Protein AF-A0A822IEZ6-F1 (afdb_monomer_lite)

Radius of gyration: 37.73 Å; chains: 1; bounding box: 53×69×144 Å

pLDDT: mean 73.95, std 17.63, range [39.12, 98.12]

Structure (mmCIF, N/CA/C/O backbone):
data_AF-A0A822IEZ6-F1
#
_entry.id   AF-A0A822IEZ6-F1
#
loop_
_atom_site.group_PDB
_atom_site.id
_atom_site.type_symbol
_atom_site.label_atom_id
_atom_site.label_alt_id
_atom_site.label_comp_id
_atom_site.label_asym_id
_atom_site.label_entity_id
_atom_site.label_seq_id
_atom_site.pdbx_PDB_ins_code
_atom_site.Cartn_x
_atom_site.Cartn_y
_atom_site.Cartn_z
_atom_site.occupancy
_atom_site.B_iso_or_equiv
_atom_site.auth_seq_id
_atom_site.auth_comp_id
_atom_site.auth_asym_id
_atom_site.auth_atom_id
_atom_site.pdbx_PDB_model_num
ATOM 1 N N . MET A 1 1 ? 14.924 33.217 -74.933 1.00 47.84 1 MET A N 1
ATOM 2 C CA . MET A 1 1 ? 15.012 32.400 -73.701 1.00 47.84 1 MET A CA 1
ATOM 3 C C . MET A 1 1 ? 16.026 33.031 -72.752 1.00 47.84 1 MET A C 1
ATOM 5 O O . MET A 1 1 ? 17.219 32.878 -72.972 1.00 47.84 1 MET A O 1
ATOM 9 N N . ARG A 1 2 ? 15.581 33.796 -71.746 1.00 43.97 2 ARG A N 1
ATOM 10 C CA . ARG A 1 2 ? 16.462 34.278 -70.667 1.00 43.97 2 ARG A CA 1
ATOM 11 C C . ARG A 1 2 ? 16.480 33.217 -69.570 1.00 43.97 2 ARG A C 1
ATOM 13 O O . ARG A 1 2 ? 15.429 32.877 -69.039 1.00 43.97 2 ARG A O 1
ATOM 20 N N . LYS A 1 3 ? 17.655 32.654 -69.289 1.00 51.56 3 LYS A N 1
ATOM 21 C CA . LYS A 1 3 ? 17.855 31.749 -68.154 1.00 51.56 3 LYS A CA 1
ATOM 22 C C . LYS A 1 3 ? 17.925 32.616 -66.897 1.00 51.56 3 LYS A C 1
ATOM 24 O O . LYS A 1 3 ? 18.894 33.351 -66.729 1.00 51.56 3 LYS A O 1
ATOM 29 N N . ASN A 1 4 ? 16.896 32.558 -66.056 1.00 58.94 4 ASN A N 1
ATOM 30 C CA . ASN A 1 4 ? 16.916 33.169 -64.728 1.00 58.94 4 ASN A CA 1
ATOM 31 C C . ASN A 1 4 ? 17.849 32.336 -63.843 1.00 58.94 4 ASN A C 1
ATOM 33 O O . ASN A 1 4 ? 17.423 31.384 -63.195 1.00 58.94 4 ASN A O 1
ATOM 37 N N . GLY A 1 5 ? 19.146 32.634 -63.897 1.00 66.12 5 GLY A N 1
ATOM 38 C CA . GLY A 1 5 ? 20.091 32.129 -62.912 1.00 66.12 5 GLY A CA 1
ATOM 39 C C . GLY A 1 5 ? 19.850 32.841 -61.586 1.00 66.12 5 GLY A C 1
ATOM 40 O O . GLY A 1 5 ? 19.693 34.061 -61.582 1.00 66.12 5 GLY A O 1
ATOM 41 N N . LEU A 1 6 ? 19.818 32.083 -60.485 1.00 61.56 6 LEU A N 1
ATOM 42 C CA . LEU A 1 6 ? 19.818 32.649 -59.134 1.00 61.56 6 LEU A CA 1
ATOM 43 C C . LEU A 1 6 ? 20.957 33.663 -59.010 1.00 61.56 6 LEU A C 1
ATOM 45 O O . LEU A 1 6 ? 22.092 33.379 -59.418 1.00 61.56 6 LEU A O 1
ATOM 49 N N . SER A 1 7 ? 20.642 34.824 -58.442 1.00 73.31 7 SER A N 1
ATOM 50 C CA . SER A 1 7 ? 21.634 35.856 -58.165 1.00 73.31 7 SER A CA 1
ATOM 51 C C . SER A 1 7 ? 22.668 35.323 -57.173 1.00 73.31 7 SER A C 1
ATOM 53 O O . SER A 1 7 ? 22.371 34.477 -56.325 1.00 73.31 7 SER A O 1
ATOM 55 N N . ASP A 1 8 ? 23.905 35.807 -57.253 1.00 70.69 8 ASP A N 1
ATOM 56 C CA . ASP A 1 8 ? 24.979 35.307 -56.384 1.00 70.69 8 ASP A CA 1
ATOM 57 C C . ASP A 1 8 ? 24.706 35.582 -54.889 1.00 70.69 8 ASP A C 1
ATOM 59 O O . ASP A 1 8 ? 25.231 34.891 -54.018 1.00 70.69 8 ASP A O 1
ATOM 63 N N . ILE A 1 9 ? 23.782 36.503 -54.590 1.00 60.94 9 ILE A N 1
ATOM 64 C CA . ILE A 1 9 ? 23.259 36.772 -53.245 1.00 60.94 9 ILE A CA 1
ATOM 65 C C . ILE A 1 9 ? 22.319 35.646 -52.774 1.00 60.94 9 ILE A C 1
ATOM 67 O O . ILE A 1 9 ? 22.405 35.226 -51.621 1.00 60.94 9 ILE A O 1
ATOM 71 N N . GLU A 1 10 ? 21.466 35.104 -53.649 1.00 61.34 10 GLU A N 1
ATOM 72 C CA . GLU A 1 10 ? 20.589 33.964 -53.327 1.00 61.34 10 GLU A CA 1
ATOM 73 C C . GLU A 1 10 ? 21.391 32.671 -53.137 1.00 61.34 10 GLU A C 1
ATOM 75 O O . GLU A 1 10 ? 21.098 31.891 -52.231 1.00 61.34 10 GLU A O 1
ATOM 80 N N . LYS A 1 11 ? 22.462 32.471 -53.918 1.00 64.69 11 LYS A N 1
ATOM 81 C CA . LYS A 1 11 ? 23.389 31.341 -53.722 1.00 64.69 11 LYS A CA 1
ATOM 82 C C . LYS A 1 11 ? 24.144 31.447 -52.393 1.00 64.69 11 LYS A C 1
ATOM 84 O O . LYS A 1 11 ? 24.300 30.444 -51.699 1.00 64.69 11 LYS A O 1
ATOM 89 N N . GLY A 1 12 ? 24.567 32.655 -52.010 1.00 55.81 12 GLY A N 1
ATOM 90 C CA . GLY A 1 12 ? 25.208 32.906 -50.716 1.00 55.81 12 GLY A CA 1
ATOM 91 C C . GLY A 1 12 ? 24.274 32.646 -49.529 1.00 55.81 12 GLY A C 1
ATOM 92 O O . GLY A 1 12 ? 24.682 32.014 -48.554 1.00 55.81 12 GLY A O 1
ATOM 93 N N . LEU A 1 13 ? 23.003 33.056 -49.629 1.00 56.41 13 LEU A N 1
ATOM 94 C CA . LEU A 1 13 ? 22.003 32.823 -48.580 1.00 56.41 13 LEU A CA 1
ATOM 95 C C . LEU A 1 13 ? 21.699 31.328 -48.390 1.00 56.41 13 LEU A C 1
ATOM 97 O O . LEU A 1 13 ? 21.495 30.879 -47.263 1.00 56.41 13 LEU A O 1
ATOM 101 N N . MET A 1 14 ? 21.716 30.549 -49.476 1.00 58.75 14 MET A N 1
ATOM 102 C CA . MET A 1 14 ? 21.463 29.108 -49.422 1.00 58.75 14 MET A CA 1
ATOM 103 C C . MET A 1 14 ? 22.597 28.343 -48.714 1.00 58.75 14 MET A C 1
ATOM 105 O O . MET A 1 14 ? 22.332 27.402 -47.969 1.00 58.75 14 MET A O 1
ATOM 109 N N . ILE A 1 15 ? 23.850 28.788 -48.863 1.00 55.06 15 ILE A N 1
ATOM 110 C CA . ILE A 1 15 ? 25.009 28.190 -48.177 1.00 55.06 15 ILE A CA 1
ATOM 111 C C . ILE A 1 15 ? 25.010 28.542 -46.680 1.00 55.06 15 ILE A C 1
ATOM 113 O O . ILE A 1 15 ? 25.249 27.669 -45.847 1.00 55.06 15 ILE A O 1
ATOM 117 N N . VAL A 1 16 ? 24.672 29.783 -46.309 1.00 53.12 16 VAL A N 1
ATOM 118 C CA . VAL A 1 16 ? 24.576 30.183 -44.891 1.00 53.12 16 VAL A CA 1
ATOM 119 C C . VAL A 1 16 ? 23.387 29.508 -44.198 1.00 53.12 16 VAL A C 1
ATOM 121 O O . VAL A 1 16 ? 23.527 29.059 -43.064 1.00 53.12 16 VAL A O 1
ATOM 124 N N . GLY A 1 17 ? 22.247 29.351 -44.880 1.00 51.78 17 GLY A N 1
ATOM 125 C CA . GLY A 1 17 ? 21.090 28.622 -44.351 1.00 51.78 17 GLY A CA 1
ATOM 126 C C . GLY A 1 17 ? 21.397 27.155 -44.030 1.00 51.78 17 GLY A C 1
ATOM 127 O O . GLY A 1 17 ? 21.000 26.670 -42.974 1.00 51.78 17 GLY A O 1
ATOM 128 N N . ILE A 1 18 ? 22.165 26.468 -44.884 1.00 50.12 18 ILE A N 1
ATOM 129 C CA . ILE A 1 18 ? 22.574 25.070 -44.665 1.00 50.12 18 ILE A CA 1
ATOM 130 C C . ILE A 1 18 ? 23.605 24.948 -43.532 1.00 50.12 18 ILE A C 1
ATOM 132 O O . ILE A 1 18 ? 23.543 23.997 -42.759 1.00 50.12 18 ILE A O 1
ATOM 136 N N . ILE A 1 19 ? 24.516 25.913 -43.372 1.00 49.25 19 ILE A N 1
ATOM 137 C CA . ILE A 1 19 ? 25.517 25.885 -42.291 1.00 49.25 19 ILE A CA 1
ATOM 138 C C . ILE A 1 19 ? 24.885 26.248 -40.938 1.00 49.25 19 ILE A C 1
ATOM 140 O O . ILE A 1 19 ? 25.198 25.620 -39.932 1.00 49.25 19 ILE A O 1
ATOM 144 N N . VAL A 1 20 ? 23.944 27.194 -40.891 1.00 46.88 20 VAL A N 1
ATOM 145 C CA . VAL A 1 20 ? 23.250 27.562 -39.645 1.00 46.88 20 VAL A CA 1
ATOM 146 C C . VAL A 1 20 ? 22.245 26.478 -39.227 1.00 46.88 20 VAL A C 1
ATOM 148 O O . VAL A 1 20 ? 22.173 26.155 -38.046 1.00 46.88 20 VAL A O 1
ATOM 151 N N . LEU A 1 21 ? 21.551 25.815 -40.161 1.00 46.75 21 LEU A N 1
ATOM 152 C CA . LEU A 1 21 ? 20.727 24.639 -39.832 1.00 46.75 21 LEU A CA 1
ATOM 153 C C . LEU A 1 21 ? 21.568 23.392 -39.510 1.00 46.75 21 LEU A C 1
ATOM 155 O O . LEU A 1 21 ? 21.188 22.615 -38.637 1.00 46.75 21 LEU A O 1
ATOM 159 N N . GLY A 1 22 ? 22.725 23.215 -40.152 1.00 41.47 22 GLY A N 1
ATOM 160 C CA . GLY A 1 22 ? 23.643 22.110 -39.873 1.00 41.47 22 GLY A CA 1
ATOM 161 C C . GLY A 1 22 ? 24.325 22.225 -38.508 1.00 41.47 22 GLY A C 1
ATOM 162 O O . GLY A 1 22 ? 24.430 21.234 -37.796 1.00 41.47 22 GLY A O 1
ATOM 163 N N . VAL A 1 23 ? 24.740 23.426 -38.092 1.00 43.69 23 VAL A N 1
ATOM 164 C CA . VAL A 1 23 ? 25.482 23.628 -36.833 1.00 43.69 23 VAL A CA 1
ATOM 165 C C . VAL A 1 23 ? 24.558 23.785 -35.620 1.00 43.69 23 VAL A C 1
ATOM 167 O O . VAL A 1 23 ? 24.950 23.371 -34.536 1.00 43.69 23 VAL A O 1
ATOM 170 N N . ILE A 1 24 ? 23.317 24.272 -35.762 1.00 44.31 24 ILE A N 1
ATOM 171 C CA . ILE A 1 24 ? 22.357 24.288 -34.635 1.00 44.31 24 ILE A CA 1
ATOM 172 C C . ILE A 1 24 ? 21.764 22.886 -34.381 1.00 44.31 24 ILE A C 1
ATOM 174 O O . ILE A 1 24 ? 21.353 22.587 -33.263 1.00 44.31 24 ILE A O 1
ATOM 178 N N . ALA A 1 25 ? 21.790 21.979 -35.366 1.00 39.12 25 ALA 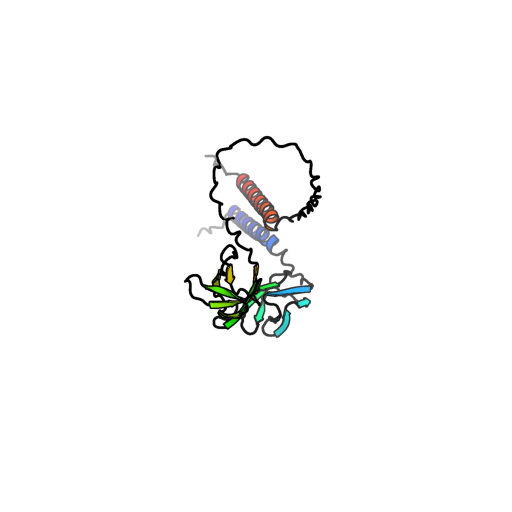A N 1
ATOM 179 C CA . ALA A 1 25 ? 21.403 20.580 -35.162 1.00 39.12 25 ALA A CA 1
ATOM 180 C C . ALA A 1 25 ? 22.531 19.688 -34.592 1.00 39.12 25 ALA A C 1
ATOM 182 O O . ALA A 1 25 ? 22.249 18.601 -34.090 1.00 39.12 25 ALA A O 1
ATOM 183 N N . LEU A 1 26 ? 23.800 20.118 -34.631 1.00 44.47 26 LEU A N 1
ATOM 184 C CA . LEU A 1 26 ? 24.946 19.271 -34.262 1.00 44.47 26 LEU A CA 1
ATOM 185 C C . LEU A 1 26 ? 25.452 19.311 -32.798 1.00 44.47 26 LEU A C 1
ATOM 187 O O . LEU A 1 26 ? 26.173 18.374 -32.444 1.00 44.47 26 LEU A O 1
ATOM 191 N N . PRO A 1 27 ? 25.063 20.229 -31.886 1.00 47.38 27 PRO A N 1
ATOM 192 C CA . PRO A 1 27 ? 25.294 20.002 -30.456 1.00 47.38 27 PRO A CA 1
ATOM 193 C C . PRO A 1 27 ? 24.269 19.039 -29.831 1.00 47.38 27 PRO A C 1
ATOM 195 O O . PRO A 1 27 ? 24.493 18.563 -28.723 1.00 47.38 27 PRO A O 1
ATOM 198 N N . TYR A 1 28 ? 23.183 18.682 -30.530 1.00 46.53 28 TYR A N 1
ATOM 199 C CA . TYR A 1 28 ? 22.235 17.668 -30.042 1.00 46.53 28 TYR A CA 1
ATOM 200 C C . TYR A 1 28 ? 22.630 16.229 -30.404 1.00 46.53 28 TYR A C 1
ATOM 202 O O . TYR A 1 28 ? 22.101 15.294 -29.809 1.00 46.53 28 TYR A O 1
ATOM 210 N N . LEU A 1 29 ? 23.581 16.025 -31.326 1.00 43.78 29 LEU A N 1
ATOM 211 C CA . LEU A 1 29 ? 24.070 14.684 -31.685 1.00 43.78 29 LEU A CA 1
ATOM 212 C C . LEU A 1 29 ? 25.399 14.287 -31.026 1.00 43.78 29 LEU A C 1
ATOM 214 O O . LEU A 1 29 ? 25.885 13.186 -31.258 1.00 43.78 29 LEU A O 1
ATOM 218 N N . SER A 1 30 ? 25.987 15.147 -30.194 1.00 43.19 30 SER A N 1
ATOM 219 C CA . SER A 1 30 ? 27.231 14.851 -29.462 1.00 43.19 30 SER A CA 1
ATOM 220 C C . SER A 1 30 ? 27.012 14.565 -27.968 1.00 43.19 30 SER A C 1
ATOM 222 O O . SER A 1 30 ? 27.971 14.311 -27.245 1.00 43.19 30 SER A O 1
ATOM 224 N N . GLY A 1 31 ? 25.753 14.536 -27.513 1.00 46.97 31 GLY A N 1
ATOM 225 C CA . GLY A 1 31 ? 25.373 14.194 -26.137 1.00 46.97 31 GLY A CA 1
ATOM 226 C C . GLY A 1 31 ? 24.735 12.815 -25.951 1.00 46.97 31 GLY A C 1
ATOM 227 O O . GLY A 1 31 ? 24.557 12.399 -24.813 1.00 46.97 31 GLY A O 1
ATOM 228 N N . LEU A 1 32 ? 24.422 12.076 -27.022 1.00 42.09 32 LEU A N 1
ATOM 229 C CA . LEU A 1 32 ? 24.012 10.672 -26.915 1.00 42.09 32 LEU A CA 1
ATOM 230 C C . LEU A 1 32 ? 25.217 9.764 -27.148 1.00 42.09 32 LEU A C 1
ATOM 232 O O . LEU A 1 32 ? 25.223 8.873 -27.990 1.00 42.09 32 LEU A O 1
ATOM 236 N N . THR A 1 33 ? 26.267 9.981 -26.361 1.00 43.50 33 THR A N 1
ATOM 237 C CA . THR A 1 33 ? 27.068 8.833 -25.960 1.00 43.50 33 THR A CA 1
ATOM 238 C C . THR A 1 33 ? 26.096 7.971 -25.156 1.00 43.50 33 THR A C 1
ATOM 240 O O . THR A 1 33 ? 25.857 8.233 -23.977 1.00 43.50 33 THR A O 1
ATOM 243 N N . THR A 1 34 ? 25.510 6.954 -25.793 1.00 52.69 34 THR A N 1
ATOM 244 C CA . THR A 1 34 ? 25.081 5.711 -25.138 1.00 52.69 34 THR A CA 1
ATOM 245 C C . THR A 1 34 ? 26.326 5.068 -24.530 1.00 52.69 34 THR A C 1
ATOM 247 O O . THR A 1 34 ? 26.782 4.001 -24.934 1.00 52.69 34 THR A O 1
ATOM 250 N N . GLY A 1 35 ? 26.956 5.775 -23.594 1.00 50.16 35 GLY A N 1
ATOM 251 C CA . GLY A 1 35 ? 27.871 5.194 -22.650 1.00 50.16 35 GLY A CA 1
ATOM 252 C C . GLY A 1 35 ? 26.981 4.282 -21.846 1.00 50.16 35 GLY A C 1
ATOM 253 O O . GLY A 1 35 ? 26.142 4.766 -21.089 1.00 50.16 35 GLY A O 1
ATOM 254 N N . ALA A 1 36 ? 27.083 2.982 -22.111 1.00 52.22 36 ALA A N 1
ATOM 255 C CA . ALA A 1 36 ? 26.439 1.973 -21.299 1.00 52.22 36 ALA A CA 1
ATOM 256 C C . ALA A 1 36 ? 26.713 2.347 -19.839 1.00 52.22 36 ALA A C 1
ATOM 258 O O . ALA A 1 36 ? 27.866 2.392 -19.405 1.00 52.22 36 ALA A O 1
ATOM 259 N N . ILE A 1 37 ? 25.661 2.739 -19.122 1.00 54.06 37 ILE A N 1
ATOM 260 C CA . ILE A 1 37 ? 25.780 3.088 -17.715 1.00 54.06 37 ILE A CA 1
ATOM 261 C C . ILE A 1 37 ? 25.925 1.752 -17.001 1.00 54.06 37 ILE A C 1
ATOM 263 O O . ILE A 1 37 ? 24.938 1.104 -16.659 1.00 54.06 37 ILE A O 1
ATOM 267 N N . TYR A 1 38 ? 27.169 1.303 -16.858 1.00 63.47 38 TYR A N 1
ATOM 268 C CA . TYR A 1 38 ? 27.496 0.142 -16.049 1.00 63.47 38 TYR A CA 1
ATOM 269 C C . TYR A 1 38 ? 27.253 0.522 -14.597 1.00 63.47 38 TYR A C 1
ATOM 271 O O . TYR A 1 38 ? 27.912 1.402 -14.043 1.00 63.47 38 TYR A O 1
ATOM 279 N N . GLY A 1 39 ? 26.265 -0.114 -13.989 1.00 76.88 39 GLY A N 1
ATOM 280 C CA . GLY A 1 39 ? 25.856 0.220 -12.642 1.00 76.88 39 GLY A CA 1
ATOM 281 C C . GLY A 1 39 ? 24.854 -0.772 -12.092 1.00 76.88 39 GLY A C 1
ATOM 282 O O . GLY A 1 39 ? 24.172 -1.496 -12.821 1.00 76.88 39 GLY A O 1
ATOM 283 N N . THR A 1 40 ? 24.786 -0.793 -10.769 1.00 85.56 40 THR A N 1
ATOM 284 C CA . THR A 1 40 ? 23.765 -1.527 -10.037 1.00 85.56 40 THR A CA 1
ATOM 285 C C . THR A 1 40 ? 22.518 -0.660 -9.957 1.00 85.56 40 THR A C 1
ATOM 287 O O . THR A 1 40 ? 22.549 0.412 -9.356 1.00 85.56 40 THR A O 1
ATOM 290 N N . ILE A 1 41 ? 21.424 -1.120 -10.554 1.00 88.94 41 ILE A N 1
ATOM 291 C CA . ILE A 1 41 ? 20.145 -0.413 -10.553 1.00 88.94 41 ILE A CA 1
ATOM 292 C C . ILE A 1 41 ? 19.262 -1.025 -9.462 1.00 88.94 41 ILE A C 1
ATOM 294 O O . ILE A 1 41 ? 18.958 -2.221 -9.535 1.00 88.94 41 ILE A O 1
ATOM 298 N N . PRO A 1 42 ? 18.855 -0.249 -8.443 1.00 90.81 42 PRO A N 1
ATOM 299 C CA . PRO A 1 42 ? 17.929 -0.735 -7.432 1.00 90.81 42 PRO A CA 1
ATOM 300 C C . PRO A 1 42 ? 16.510 -0.801 -8.011 1.00 90.81 42 PRO A C 1
ATOM 302 O O . PRO A 1 42 ? 16.025 0.157 -8.618 1.00 90.81 42 PRO A O 1
ATOM 305 N N . ILE A 1 43 ? 15.847 -1.935 -7.799 1.00 94.56 43 ILE A N 1
ATOM 306 C CA . ILE A 1 43 ? 14.495 -2.237 -8.266 1.00 94.56 43 ILE A CA 1
ATOM 307 C C . ILE A 1 43 ? 13.625 -2.571 -7.052 1.00 94.56 43 ILE A C 1
ATOM 309 O O . ILE A 1 43 ? 13.824 -3.575 -6.364 1.00 94.56 43 ILE A O 1
ATOM 313 N N . ASN A 1 44 ? 12.627 -1.728 -6.805 1.00 94.19 44 ASN A N 1
ATOM 314 C CA . ASN A 1 44 ? 11.730 -1.821 -5.662 1.00 94.19 44 ASN A CA 1
ATOM 315 C C . ASN A 1 44 ? 10.267 -1.854 -6.110 1.00 94.19 44 ASN A C 1
ATOM 317 O O . ASN A 1 44 ? 9.900 -1.301 -7.148 1.00 94.19 44 ASN A O 1
ATOM 321 N N . SER A 1 45 ? 9.413 -2.463 -5.289 1.00 94.62 45 SER A N 1
ATOM 322 C CA . SER A 1 45 ? 7.966 -2.359 -5.452 1.00 94.62 45 SER A CA 1
ATOM 323 C C . SER A 1 45 ? 7.250 -2.205 -4.120 1.00 94.62 45 SER A C 1
ATOM 325 O O . SER A 1 45 ? 7.746 -2.652 -3.083 1.00 94.62 45 SER A O 1
ATOM 327 N N . ASN A 1 46 ? 6.056 -1.619 -4.172 1.00 84.44 46 ASN A N 1
ATOM 328 C CA . ASN A 1 46 ? 5.110 -1.618 -3.067 1.00 84.44 46 ASN A CA 1
ATOM 329 C C . ASN A 1 46 ? 3.798 -2.295 -3.508 1.00 84.44 46 ASN A C 1
ATOM 331 O O . ASN A 1 46 ? 3.147 -1.772 -4.410 1.00 84.44 46 ASN A O 1
ATOM 335 N N . PRO A 1 47 ? 3.407 -3.441 -2.924 1.00 89.06 47 PRO A N 1
ATOM 336 C CA . PRO A 1 47 ? 4.113 -4.194 -1.881 1.00 89.06 47 PRO A CA 1
ATOM 337 C C . PRO A 1 47 ? 5.409 -4.863 -2.372 1.00 89.06 47 PRO A C 1
ATOM 339 O O . PRO A 1 47 ? 5.597 -5.097 -3.569 1.00 89.06 47 PRO A O 1
ATOM 342 N N . ILE A 1 48 ? 6.282 -5.222 -1.424 1.00 88.94 48 ILE A N 1
ATOM 343 C CA . ILE A 1 48 ? 7.505 -6.008 -1.668 1.00 88.94 48 ILE A CA 1
ATOM 344 C C . ILE A 1 48 ? 7.183 -7.433 -2.130 1.00 88.94 48 ILE A C 1
ATOM 346 O O . ILE A 1 48 ? 6.082 -7.936 -1.895 1.00 88.94 48 ILE A O 1
ATOM 350 N N . GLY A 1 49 ? 8.145 -8.126 -2.735 1.00 92.75 49 GLY A N 1
ATOM 351 C CA . GLY A 1 49 ? 7.997 -9.509 -3.186 1.00 92.75 49 GLY A CA 1
ATOM 352 C C . GLY A 1 49 ? 7.194 -9.633 -4.479 1.00 92.75 49 GLY A C 1
ATOM 353 O O . GLY A 1 49 ? 6.392 -10.559 -4.604 1.00 92.75 49 GLY A O 1
ATOM 354 N N . ALA A 1 50 ? 7.312 -8.659 -5.379 1.00 97.06 50 ALA A N 1
ATOM 355 C CA . ALA A 1 50 ? 6.802 -8.753 -6.742 1.00 97.06 50 ALA A CA 1
ATOM 356 C C . ALA A 1 50 ? 7.866 -9.389 -7.641 1.00 97.06 50 ALA A C 1
ATOM 358 O O . ALA A 1 50 ? 9.051 -9.077 -7.514 1.00 97.06 50 ALA A O 1
ATOM 359 N N . SER A 1 51 ? 7.453 -10.263 -8.555 1.00 98.12 51 SER A N 1
ATOM 360 C CA . SER A 1 51 ? 8.326 -10.802 -9.595 1.00 98.12 51 SER A CA 1
ATOM 361 C C . SER A 1 51 ? 8.500 -9.765 -10.698 1.00 98.12 51 SER A C 1
ATOM 363 O O . SER A 1 51 ? 7.516 -9.215 -11.196 1.00 98.12 51 SER A O 1
ATOM 365 N N . VAL A 1 52 ? 9.748 -9.513 -11.079 1.00 97.44 52 VAL A N 1
ATOM 366 C CA . VAL A 1 52 ? 10.124 -8.565 -12.128 1.00 97.44 52 VAL A CA 1
ATOM 367 C C . VAL A 1 52 ? 10.626 -9.350 -13.323 1.00 97.44 52 VAL A C 1
ATOM 369 O O . VAL A 1 52 ? 11.533 -10.176 -13.199 1.00 97.44 52 VAL A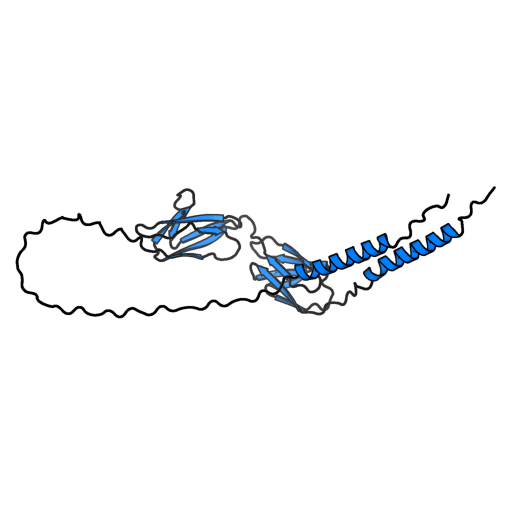 O 1
ATOM 372 N N . THR A 1 53 ? 10.046 -9.081 -14.485 1.00 97.00 53 THR A N 1
ATOM 373 C CA . THR A 1 53 ? 10.493 -9.638 -15.760 1.00 97.00 53 THR A CA 1
ATOM 374 C C . THR A 1 53 ? 10.931 -8.514 -16.691 1.00 97.00 53 THR A C 1
ATOM 376 O O . THR A 1 53 ? 10.409 -7.407 -16.606 1.00 97.00 53 THR A O 1
ATOM 379 N N . MET A 1 54 ? 11.894 -8.775 -17.570 1.00 94.25 54 MET A N 1
ATOM 380 C CA . MET A 1 54 ? 12.303 -7.860 -18.634 1.00 94.25 54 MET A CA 1
ATOM 381 C C . MET A 1 54 ? 12.150 -8.567 -19.967 1.00 94.25 54 MET A C 1
ATOM 383 O O . MET A 1 54 ? 12.748 -9.621 -20.184 1.00 94.25 54 MET A O 1
ATOM 387 N N . GLU A 1 55 ? 11.314 -8.004 -20.839 1.00 91.19 55 GLU A N 1
ATOM 388 C CA . GLU A 1 55 ? 10.990 -8.609 -22.141 1.00 91.19 55 GLU A CA 1
ATOM 389 C C . GLU A 1 55 ? 10.545 -10.084 -22.007 1.00 91.19 55 GLU A C 1
ATOM 391 O O . GLU A 1 55 ? 10.893 -10.936 -22.819 1.00 91.19 55 GLU A O 1
ATOM 396 N N . GLY A 1 56 ? 9.804 -10.397 -20.935 1.00 93.06 56 GLY A N 1
ATOM 397 C CA . GLY A 1 56 ? 9.301 -11.741 -20.629 1.00 93.06 56 GLY A CA 1
ATOM 398 C C . GLY A 1 56 ? 10.265 -12.656 -19.863 1.00 93.06 56 GLY A C 1
ATOM 399 O O . GLY A 1 56 ? 9.841 -13.707 -19.389 1.00 93.06 56 GLY A O 1
ATOM 400 N N . ASN A 1 57 ? 11.530 -12.270 -19.672 1.00 94.12 57 ASN A N 1
ATOM 401 C CA . ASN A 1 57 ? 12.499 -13.063 -18.910 1.00 94.12 57 ASN A CA 1
ATOM 402 C C . ASN A 1 57 ? 12.504 -12.652 -17.439 1.00 94.12 57 ASN A C 1
ATOM 404 O O . ASN A 1 57 ? 12.621 -11.467 -17.129 1.00 94.12 57 ASN A O 1
ATOM 408 N N . TYR A 1 58 ? 12.407 -13.618 -16.525 1.00 95.75 58 TYR A N 1
ATOM 409 C CA . TYR A 1 58 ? 12.505 -13.347 -15.091 1.00 95.75 58 TYR A CA 1
ATOM 410 C C . TYR A 1 58 ? 13.874 -12.762 -14.731 1.00 95.75 58 TYR A C 1
ATOM 412 O O . TYR A 1 58 ? 14.907 -13.338 -15.067 1.00 95.75 58 TYR A O 1
ATOM 420 N N . LEU A 1 59 ? 13.863 -11.630 -14.027 1.00 94.06 59 LEU A N 1
ATOM 421 C CA . LEU A 1 59 ? 15.066 -10.975 -13.524 1.00 94.06 59 LEU A CA 1
ATOM 422 C C . LEU A 1 59 ? 15.272 -11.259 -12.040 1.00 94.06 59 LEU A C 1
ATOM 424 O O . LEU A 1 59 ? 16.288 -11.825 -11.643 1.00 94.06 59 LEU A O 1
ATOM 428 N N . CYS A 1 60 ? 14.324 -10.828 -11.210 1.00 96.44 60 CYS A N 1
ATOM 429 C CA . CYS A 1 60 ? 14.428 -10.922 -9.759 1.00 96.44 60 CYS A CA 1
ATOM 430 C C . CYS A 1 60 ? 13.070 -10.738 -9.074 1.00 96.44 60 CYS A C 1
ATOM 432 O O . CYS A 1 60 ? 12.052 -10.468 -9.712 1.00 96.44 60 CYS A O 1
ATOM 434 N N . THR A 1 61 ? 13.066 -10.893 -7.750 1.00 97.50 61 THR A N 1
ATOM 435 C CA . THR A 1 61 ? 11.929 -10.585 -6.881 1.00 97.50 61 THR A CA 1
ATOM 436 C C . THR A 1 61 ? 12.284 -9.373 -6.028 1.00 97.50 61 THR A C 1
ATOM 438 O O . THR A 1 61 ? 13.365 -9.338 -5.444 1.00 97.50 61 THR A O 1
ATOM 441 N N . THR A 1 62 ? 11.403 -8.374 -5.970 1.00 96.44 62 THR A N 1
ATOM 442 C CA . THR A 1 62 ? 11.660 -7.120 -5.246 1.00 96.44 62 THR A CA 1
ATOM 443 C C . THR A 1 62 ? 11.683 -7.312 -3.720 1.00 96.44 62 THR A C 1
ATOM 445 O O . THR A 1 62 ? 10.912 -8.120 -3.193 1.00 96.44 62 THR A O 1
ATOM 448 N N . PRO A 1 63 ? 12.477 -6.525 -2.970 1.00 97.00 63 PRO A N 1
ATOM 449 C CA . PRO A 1 63 ? 13.490 -5.585 -3.453 1.00 97.00 63 PRO A CA 1
ATOM 450 C C . PRO A 1 63 ? 14.721 -6.324 -3.998 1.00 97.00 63 PRO A C 1
ATOM 452 O O . PRO A 1 63 ? 15.203 -7.279 -3.393 1.00 97.00 63 PRO A O 1
ATOM 455 N N . CYS A 1 64 ? 15.238 -5.879 -5.139 1.00 94.75 64 CYS A N 1
ATOM 456 C CA . CYS A 1 64 ? 16.432 -6.452 -5.751 1.00 94.75 64 CYS A CA 1
ATOM 457 C C . CYS A 1 64 ? 17.295 -5.376 -6.404 1.00 94.75 64 CYS A C 1
ATOM 459 O O . CYS A 1 64 ? 16.868 -4.246 -6.625 1.00 94.75 64 CYS A O 1
ATOM 461 N N . SER A 1 65 ? 18.527 -5.752 -6.721 1.00 91.44 65 SER A N 1
ATOM 462 C CA . SER A 1 65 ? 19.480 -4.916 -7.435 1.00 91.44 65 SER A CA 1
ATOM 463 C C . SER A 1 65 ? 19.925 -5.663 -8.679 1.00 91.44 65 SER A C 1
ATOM 465 O O . SER A 1 65 ? 20.364 -6.809 -8.577 1.00 91.44 65 SER A O 1
ATOM 467 N N . TYR A 1 66 ? 19.807 -5.034 -9.844 1.00 88.56 66 TYR A N 1
ATOM 468 C CA . TYR A 1 66 ? 20.226 -5.629 -11.108 1.00 88.56 66 TYR A CA 1
ATOM 469 C C . TYR A 1 66 ? 21.495 -4.940 -11.604 1.00 88.56 66 TYR A C 1
ATOM 471 O O . TYR A 1 66 ? 21.532 -3.718 -11.746 1.00 88.56 66 TYR A O 1
ATOM 479 N N . PHE A 1 67 ? 22.549 -5.721 -11.839 1.00 84.69 67 PHE A N 1
ATOM 480 C CA . PHE A 1 67 ? 23.771 -5.218 -12.455 1.00 84.69 67 PHE A CA 1
ATOM 481 C C . PHE A 1 67 ? 23.628 -5.322 -13.967 1.00 84.69 67 PHE A C 1
ATOM 483 O O . PHE A 1 67 ? 23.623 -6.427 -14.513 1.00 84.69 67 PHE A O 1
ATOM 490 N N . SER A 1 68 ? 23.503 -4.183 -14.646 1.00 70.25 68 SER A N 1
ATOM 491 C CA . SER A 1 68 ? 23.402 -4.206 -16.099 1.00 70.25 68 SER A CA 1
ATOM 492 C C . SER A 1 68 ? 24.768 -4.063 -16.753 1.00 70.25 68 SER A C 1
ATOM 494 O O . SER A 1 68 ? 25.423 -3.029 -16.637 1.00 70.25 68 SER A O 1
ATOM 496 N N . ALA A 1 69 ? 25.170 -5.096 -17.495 1.00 63.34 69 ALA A N 1
ATOM 497 C CA . ALA A 1 69 ? 26.287 -5.031 -18.435 1.00 63.34 69 ALA A CA 1
ATOM 498 C C . ALA A 1 69 ? 25.865 -4.489 -19.818 1.00 63.34 69 ALA A C 1
ATOM 500 O O . ALA A 1 69 ? 26.673 -4.448 -20.742 1.00 63.34 69 ALA A O 1
ATOM 501 N N . THR A 1 70 ? 24.592 -4.125 -19.998 1.00 66.44 70 THR A N 1
ATOM 502 C CA . THR A 1 70 ? 24.013 -3.727 -21.291 1.00 66.44 70 THR A CA 1
ATOM 503 C C . THR A 1 70 ? 23.093 -2.520 -21.118 1.00 66.44 70 THR A C 1
ATOM 505 O O . THR A 1 70 ? 22.659 -2.208 -20.009 1.00 66.44 70 THR A O 1
ATOM 508 N N . ASP A 1 71 ? 22.793 -1.820 -22.209 1.00 70.62 71 ASP A N 1
ATOM 509 C CA . ASP A 1 71 ? 21.867 -0.694 -22.178 1.00 70.62 71 ASP A CA 1
ATOM 510 C C . ASP A 1 71 ? 20.442 -1.166 -21.822 1.00 70.62 71 ASP A C 1
ATOM 512 O O . ASP A 1 71 ? 19.823 -1.937 -22.558 1.00 70.62 71 ASP A O 1
ATOM 516 N N . MET A 1 72 ? 19.942 -0.737 -20.659 1.00 79.31 72 MET A N 1
ATOM 517 C CA . MET A 1 72 ? 18.555 -0.969 -20.233 1.00 79.31 72 MET A CA 1
ATOM 518 C C . MET A 1 72 ? 17.618 0.157 -20.677 1.00 79.31 72 MET A C 1
ATOM 520 O O . MET A 1 72 ? 16.420 0.107 -20.400 1.00 79.31 72 MET A O 1
ATOM 524 N N . TYR A 1 73 ? 18.137 1.191 -21.338 1.00 85.12 73 TYR A N 1
ATOM 525 C CA . TYR A 1 73 ? 17.340 2.314 -21.799 1.00 85.12 73 TYR A CA 1
ATOM 526 C C . TYR A 1 73 ? 16.232 1.851 -22.752 1.00 85.12 73 TYR A C 1
ATOM 528 O O . TYR A 1 73 ? 16.467 1.119 -23.713 1.00 85.12 73 TYR A O 1
ATOM 536 N N . GLY A 1 74 ? 14.994 2.252 -22.459 1.00 86.56 74 GLY A N 1
ATOM 537 C CA . GLY A 1 74 ? 13.824 1.891 -23.259 1.00 86.56 74 GLY A CA 1
ATOM 538 C C . GLY A 1 74 ? 13.352 0.442 -23.096 1.00 86.56 74 GLY A C 1
ATOM 539 O O . GLY A 1 74 ? 12.356 0.061 -23.713 1.00 86.56 74 GLY A O 1
ATOM 540 N N . LYS A 1 75 ? 14.008 -0.370 -22.255 1.00 90.44 75 LYS A N 1
ATOM 541 C CA . LYS A 1 75 ? 13.547 -1.727 -21.948 1.00 90.44 75 LYS A CA 1
ATOM 542 C C . LYS A 1 75 ? 12.314 -1.686 -21.051 1.00 90.44 75 LYS A C 1
ATOM 544 O O . LYS A 1 75 ? 12.194 -0.841 -20.161 1.00 90.44 75 LYS A O 1
ATOM 549 N N . ARG A 1 76 ? 11.389 -2.615 -21.302 1.00 94.38 76 ARG A N 1
ATOM 550 C CA . ARG A 1 76 ? 10.156 -2.776 -20.529 1.00 94.38 76 ARG A CA 1
ATOM 551 C C . ARG A 1 76 ? 10.377 -3.792 -19.417 1.00 94.38 76 ARG A C 1
ATOM 553 O O . ARG A 1 76 ? 10.662 -4.959 -19.692 1.00 94.38 76 ARG A O 1
ATOM 560 N N . LEU A 1 77 ? 10.213 -3.330 -18.185 1.00 95.62 77 LEU A N 1
ATOM 561 C CA . LEU A 1 77 ? 10.083 -4.163 -17.002 1.00 95.62 77 LEU A CA 1
ATOM 562 C C . LEU A 1 77 ? 8.601 -4.398 -16.725 1.00 95.62 77 LEU A C 1
ATOM 564 O O . LEU A 1 77 ? 7.833 -3.442 -16.688 1.00 95.62 77 LEU A O 1
ATOM 568 N N . THR A 1 78 ? 8.211 -5.640 -16.482 1.00 97.69 78 THR A N 1
ATOM 569 C CA . THR A 1 78 ? 6.857 -5.990 -16.046 1.00 97.69 78 THR A CA 1
ATOM 570 C C . THR A 1 78 ? 6.927 -6.518 -14.621 1.00 97.69 78 THR A C 1
ATOM 572 O O . THR A 1 78 ? 7.620 -7.501 -14.338 1.00 97.69 78 THR A O 1
ATOM 575 N N . PHE A 1 79 ? 6.209 -5.851 -13.723 1.00 97.56 79 PHE A N 1
ATOM 576 C CA . PHE A 1 79 ? 6.075 -6.204 -12.318 1.00 97.56 79 PHE A CA 1
ATOM 577 C C . PHE A 1 79 ? 4.771 -6.968 -12.125 1.00 97.56 79 PHE A C 1
ATOM 579 O O . PHE A 1 79 ? 3.698 -6.463 -12.449 1.00 97.56 79 PHE A O 1
ATOM 586 N N . SER A 1 80 ? 4.861 -8.168 -11.560 1.00 97.06 80 SER A N 1
ATOM 587 C CA . SER A 1 80 ? 3.709 -9.035 -11.304 1.00 97.06 80 SER A CA 1
ATOM 588 C C . SER A 1 80 ? 3.734 -9.562 -9.875 1.00 97.06 80 SER A C 1
ATOM 590 O O . SER A 1 80 ? 4.786 -9.946 -9.357 1.00 97.06 80 SER A O 1
ATOM 592 N N . LYS A 1 81 ? 2.575 -9.592 -9.220 1.00 94.81 81 LYS A N 1
ATOM 593 C CA . LYS A 1 81 ? 2.405 -10.186 -7.893 1.00 94.81 81 LYS A CA 1
ATOM 594 C C . LYS A 1 81 ? 0.987 -10.730 -7.770 1.00 94.81 81 LYS A C 1
ATOM 596 O O . LYS A 1 81 ? 0.043 -10.064 -8.172 1.00 94.81 81 LYS A O 1
ATOM 601 N N . SER A 1 82 ? 0.838 -11.921 -7.194 1.00 91.56 82 SER A N 1
ATOM 602 C CA . SER A 1 82 ? -0.484 -12.521 -6.972 1.00 91.56 82 SER A CA 1
ATOM 603 C C . SER A 1 82 ? -1.387 -11.594 -6.147 1.00 91.56 82 SER A C 1
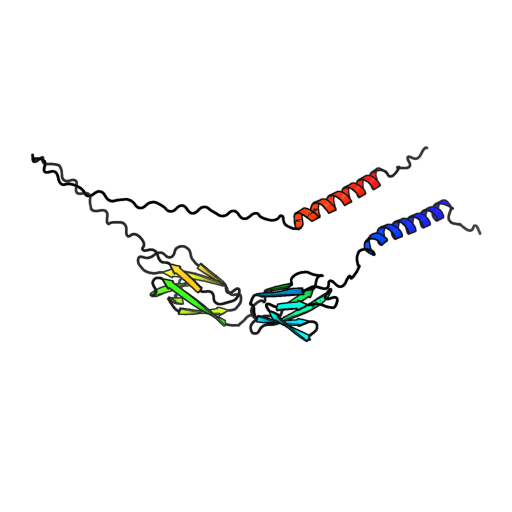ATOM 605 O O . SER A 1 82 ? -0.966 -11.105 -5.096 1.00 91.56 82 SER A O 1
ATOM 607 N N . GLY A 1 83 ? -2.606 -11.351 -6.639 1.00 84.19 83 GLY A N 1
ATOM 608 C CA . GLY A 1 83 ? -3.579 -10.424 -6.054 1.00 84.19 83 GLY A CA 1
ATOM 609 C C . GLY A 1 83 ? -3.382 -8.952 -6.415 1.00 84.19 83 GLY A C 1
ATOM 610 O O . GLY A 1 83 ? -4.024 -8.096 -5.811 1.00 84.19 83 GLY A O 1
ATOM 611 N N . PHE A 1 84 ? -2.493 -8.644 -7.362 1.00 89.44 84 PHE A N 1
ATOM 612 C CA . PHE A 1 84 ? -2.226 -7.290 -7.836 1.00 89.44 84 PHE A CA 1
ATOM 613 C C . PHE A 1 84 ? -2.253 -7.237 -9.364 1.00 89.44 84 PHE A C 1
ATOM 615 O O . PHE A 1 84 ? -1.816 -8.164 -10.046 1.00 89.44 84 PHE A O 1
ATOM 622 N N . VAL A 1 85 ? -2.713 -6.108 -9.898 1.00 89.69 85 VAL A N 1
ATOM 623 C CA . VAL A 1 85 ? -2.649 -5.791 -11.324 1.00 89.69 85 VAL A CA 1
ATOM 624 C C . VAL A 1 85 ? -1.185 -5.628 -11.722 1.00 89.69 85 VAL A C 1
ATOM 626 O O . VAL A 1 85 ? -0.444 -4.862 -11.099 1.00 89.69 85 VAL A O 1
ATOM 629 N N . SER A 1 86 ? -0.767 -6.350 -12.763 1.00 95.88 86 SER A N 1
ATOM 630 C CA . SER A 1 86 ? 0.596 -6.233 -13.287 1.00 95.88 86 SER A CA 1
ATOM 631 C C . SER A 1 86 ? 0.832 -4.839 -13.870 1.00 95.88 86 SER A C 1
ATOM 633 O O . SER A 1 86 ? -0.053 -4.262 -14.500 1.00 95.88 86 SER A O 1
ATOM 635 N N . GLN A 1 87 ? 2.025 -4.298 -13.649 1.00 95.38 87 GLN A N 1
ATOM 636 C CA . GLN A 1 87 ? 2.405 -2.947 -14.064 1.00 95.38 87 GLN A CA 1
ATOM 637 C C . GLN A 1 87 ? 3.647 -3.007 -14.946 1.00 95.38 87 GLN A C 1
ATOM 639 O O . GLN A 1 87 ? 4.636 -3.654 -14.595 1.00 95.38 87 GLN A O 1
ATOM 644 N N . ASP A 1 88 ? 3.598 -2.291 -16.065 1.00 95.75 88 ASP A N 1
ATOM 645 C CA . ASP A 1 88 ? 4.738 -2.112 -16.953 1.00 95.75 88 ASP A CA 1
ATOM 646 C C . ASP A 1 88 ? 5.464 -0.806 -16.626 1.00 95.75 88 ASP A C 1
ATOM 648 O O . ASP A 1 88 ? 4.848 0.245 -16.449 1.00 95.75 88 ASP A O 1
ATOM 652 N N . TYR A 1 89 ? 6.790 -0.859 -16.607 1.00 93.62 89 TYR A N 1
ATOM 653 C CA . TYR A 1 89 ? 7.664 0.288 -16.422 1.00 93.62 89 TYR A CA 1
ATOM 654 C C . TYR A 1 89 ? 8.705 0.320 -17.538 1.00 93.62 89 TYR A C 1
ATOM 656 O O . TYR A 1 89 ? 9.418 -0.658 -17.766 1.00 93.62 89 TYR A O 1
ATOM 664 N N . VAL A 1 90 ? 8.804 1.447 -18.241 1.00 91.81 90 VAL A N 1
ATOM 665 C CA . VAL A 1 90 ? 9.844 1.657 -19.254 1.00 91.81 90 VAL A CA 1
ATOM 666 C C . VAL A 1 90 ? 11.029 2.333 -18.588 1.00 91.81 90 VAL A C 1
ATOM 668 O O . VAL A 1 90 ? 10.888 3.392 -17.981 1.00 91.81 90 VAL A O 1
ATOM 671 N N . MET A 1 91 ? 12.197 1.709 -18.685 1.00 85.69 91 MET A N 1
ATOM 672 C CA . MET A 1 91 ? 13.390 2.200 -18.018 1.00 85.69 91 MET A CA 1
ATOM 673 C C . MET A 1 91 ? 13.985 3.445 -18.671 1.00 85.69 91 MET A C 1
ATOM 675 O O . MET A 1 91 ? 14.217 3.492 -19.881 1.00 85.69 91 MET A O 1
ATOM 679 N N . PHE A 1 92 ? 14.331 4.407 -17.817 1.00 79.44 92 PHE A N 1
ATOM 680 C CA . PHE A 1 92 ? 15.141 5.574 -18.151 1.00 79.44 92 PHE A CA 1
ATOM 681 C C . PHE A 1 92 ? 16.556 5.400 -17.588 1.00 79.44 92 PHE A C 1
ATOM 683 O O . PHE A 1 92 ? 16.761 4.718 -16.581 1.00 79.44 92 PHE A O 1
ATOM 690 N N . SER A 1 93 ? 17.550 5.983 -18.259 1.00 74.44 93 SER A N 1
ATOM 691 C CA . SER A 1 93 ? 18.967 5.702 -18.010 1.00 74.44 93 SER A CA 1
ATOM 692 C C . SER A 1 93 ? 19.371 5.947 -16.548 1.00 74.44 93 SER A C 1
ATOM 694 O O . SER A 1 93 ? 19.218 7.058 -16.039 1.00 74.44 93 SER A O 1
ATOM 696 N N . GLY A 1 94 ? 19.917 4.917 -15.891 1.00 67.81 94 GLY A N 1
ATOM 697 C CA . GLY A 1 94 ? 20.625 5.021 -14.607 1.00 67.81 94 GLY A CA 1
ATOM 698 C C . GLY A 1 94 ? 19.784 5.359 -13.367 1.00 67.81 94 GLY A C 1
ATOM 699 O O . GLY A 1 94 ? 20.360 5.586 -12.306 1.00 67.81 94 GLY A O 1
ATOM 700 N N . SER A 1 95 ? 18.453 5.410 -13.466 1.00 75.44 95 SER A N 1
ATOM 701 C CA . SER A 1 95 ? 17.581 5.777 -12.339 1.00 75.44 95 SER A CA 1
ATOM 702 C C . SER A 1 95 ? 17.095 4.559 -11.551 1.00 75.44 95 SER A C 1
ATOM 704 O O . SER A 1 95 ? 16.865 3.491 -12.115 1.00 75.44 95 SER A O 1
ATOM 706 N N . ALA A 1 96 ? 16.909 4.734 -10.239 1.00 84.62 96 ALA A N 1
ATOM 707 C CA . ALA A 1 96 ? 16.239 3.750 -9.394 1.00 84.62 96 ALA A CA 1
ATOM 708 C C . ALA A 1 96 ? 14.814 3.480 -9.903 1.00 84.62 96 ALA A C 1
ATOM 710 O O . ALA A 1 96 ? 14.090 4.415 -10.247 1.00 84.62 96 ALA A O 1
ATOM 711 N N . VAL A 1 97 ? 14.400 2.211 -9.913 1.00 90.31 97 VAL A N 1
ATOM 712 C CA . VAL A 1 97 ? 13.060 1.810 -10.353 1.00 90.31 97 VAL A CA 1
ATOM 713 C C . VAL A 1 97 ? 12.194 1.526 -9.133 1.00 90.31 97 VAL A C 1
ATOM 715 O O . VAL A 1 97 ? 12.535 0.687 -8.299 1.00 90.31 97 VAL A O 1
ATOM 718 N N . GLY A 1 98 ? 11.062 2.220 -9.035 1.00 89.62 98 GLY A N 1
ATOM 719 C CA . GLY A 1 98 ? 10.058 2.016 -7.996 1.00 89.62 98 GLY A CA 1
ATOM 720 C C . GLY A 1 98 ? 8.665 1.957 -8.608 1.00 89.62 98 GLY A C 1
ATOM 721 O O . GLY A 1 98 ? 8.259 2.899 -9.284 1.00 89.62 98 GLY A O 1
ATOM 722 N N . VAL A 1 99 ? 7.935 0.865 -8.369 1.00 90.44 99 VAL A N 1
ATOM 723 C CA . VAL A 1 99 ? 6.558 0.685 -8.859 1.00 90.44 99 VAL A CA 1
ATOM 724 C C . VAL A 1 99 ? 5.622 0.348 -7.703 1.00 90.44 99 VAL A C 1
ATOM 726 O O . VAL A 1 99 ? 5.869 -0.586 -6.939 1.00 90.44 99 VAL A O 1
ATOM 729 N N . THR A 1 100 ? 4.515 1.078 -7.589 1.00 88.62 100 THR A N 1
ATOM 730 C CA . THR A 1 100 ? 3.418 0.713 -6.684 1.00 88.62 100 THR A CA 1
ATOM 731 C C . THR A 1 100 ? 2.419 -0.135 -7.457 1.00 88.62 100 THR A C 1
ATOM 733 O O . THR A 1 100 ? 1.819 0.334 -8.423 1.00 88.62 100 THR A O 1
ATOM 736 N N . LEU A 1 101 ? 2.254 -1.392 -7.051 1.00 85.56 101 LEU A N 1
ATOM 737 C CA . LEU A 1 101 ? 1.260 -2.280 -7.634 1.00 85.56 101 LEU A CA 1
ATOM 738 C C . LEU A 1 101 ? -0.105 -1.993 -7.022 1.00 85.56 101 LEU A C 1
ATOM 740 O O . LEU A 1 101 ? -0.247 -1.860 -5.807 1.00 85.56 101 LEU A O 1
ATOM 744 N N . VAL A 1 102 ? -1.117 -1.946 -7.880 1.00 84.62 102 VAL A N 1
ATOM 745 C CA . VAL A 1 102 ? -2.503 -1.766 -7.458 1.00 84.62 102 VAL A CA 1
ATOM 746 C C . VAL A 1 102 ? -3.106 -3.149 -7.221 1.00 84.62 102 VAL A C 1
ATOM 748 O O . VAL A 1 102 ? -2.981 -4.006 -8.096 1.00 84.62 102 VAL A O 1
ATOM 751 N N . PRO A 1 103 ? -3.731 -3.406 -6.065 1.00 79.06 103 PRO A N 1
ATOM 752 C CA . PRO A 1 103 ? -4.472 -4.639 -5.835 1.00 79.06 103 PRO A CA 1
ATOM 753 C C . PRO A 1 103 ? -5.509 -4.916 -6.937 1.00 79.06 103 PRO A C 1
ATOM 755 O O . PRO A 1 103 ? -6.156 -3.994 -7.433 1.00 79.06 103 PRO A O 1
ATOM 758 N N . GLU A 1 104 ? -5.682 -6.178 -7.323 1.00 85.06 104 GLU A N 1
ATOM 759 C CA . GLU A 1 104 ? -6.702 -6.558 -8.305 1.00 85.06 104 GLU A CA 1
ATOM 760 C C . GLU A 1 104 ? -8.103 -6.399 -7.689 1.00 85.06 104 GLU A C 1
ATOM 762 O O . GLU A 1 104 ? -8.368 -6.853 -6.570 1.00 85.06 104 GLU A O 1
ATOM 767 N N . SER A 1 105 ? -9.003 -5.703 -8.391 1.00 71.50 105 SER A N 1
ATOM 768 C CA . SER A 1 105 ? -10.353 -5.427 -7.891 1.00 71.50 105 SER A CA 1
ATOM 769 C C . SER A 1 105 ? -11.114 -6.731 -7.638 1.00 71.50 105 SER A C 1
ATOM 771 O O . SER A 1 105 ? -11.178 -7.583 -8.521 1.00 71.50 105 SER A O 1
ATOM 773 N N . GLY A 1 106 ? -11.728 -6.867 -6.461 1.00 66.75 106 GLY A N 1
ATOM 774 C CA . GLY A 1 106 ? -12.516 -8.049 -6.084 1.00 66.75 106 GLY A CA 1
ATOM 775 C C . GLY A 1 106 ? -11.811 -9.021 -5.134 1.00 66.75 106 GLY A C 1
ATOM 776 O O . GLY A 1 106 ? -12.448 -9.941 -4.625 1.00 66.75 106 GLY A O 1
ATOM 777 N N . MET A 1 107 ? -10.532 -8.800 -4.825 1.00 66.50 107 MET A N 1
ATOM 778 C CA . MET A 1 107 ? -9.862 -9.495 -3.725 1.00 66.50 107 MET A CA 1
ATOM 779 C C . MET A 1 107 ? -10.347 -8.928 -2.380 1.00 66.50 107 MET A C 1
ATOM 781 O O . MET A 1 107 ? -10.253 -7.722 -2.136 1.00 66.50 107 MET A O 1
ATOM 785 N N . ASN A 1 108 ? -10.873 -9.801 -1.514 1.00 74.38 108 ASN A N 1
ATOM 786 C CA . ASN A 1 108 ? -11.244 -9.468 -0.138 1.00 74.38 108 ASN A CA 1
ATOM 787 C C . ASN A 1 108 ? -10.014 -9.584 0.769 1.00 74.38 108 ASN A C 1
ATOM 789 O O . ASN A 1 108 ? -9.393 -10.645 0.852 1.00 74.38 108 ASN A O 1
ATOM 793 N N . TYR A 1 109 ? -9.691 -8.512 1.484 1.00 76.06 109 TYR A N 1
ATOM 794 C CA . TYR A 1 109 ? -8.620 -8.467 2.472 1.00 76.06 109 TYR A CA 1
ATOM 795 C C . TYR A 1 109 ? -9.194 -8.411 3.876 1.00 76.06 109 TYR A C 1
ATOM 797 O O . TYR A 1 109 ? -10.144 -7.682 4.139 1.00 76.06 109 TYR A O 1
ATOM 805 N N . ASN A 1 110 ? -8.568 -9.138 4.793 1.00 83.06 110 ASN A N 1
ATOM 806 C CA . ASN A 1 110 ? -8.920 -9.110 6.203 1.00 83.06 110 ASN A CA 1
ATOM 807 C C . ASN A 1 110 ? -8.128 -8.005 6.908 1.00 83.06 110 ASN A C 1
ATOM 809 O O . ASN A 1 110 ? -6.917 -8.118 7.099 1.00 83.06 110 ASN A O 1
ATOM 813 N N . VAL A 1 111 ? -8.814 -6.935 7.302 1.00 85.50 111 VAL A N 1
ATOM 814 C CA . VAL A 1 111 ? -8.266 -5.873 8.153 1.00 85.50 111 VAL A CA 1
ATOM 815 C C . VAL A 1 111 ? -8.509 -6.254 9.607 1.00 85.50 111 VAL A C 1
ATOM 817 O O . VAL A 1 111 ? -9.615 -6.658 9.964 1.00 85.50 111 VAL A O 1
ATOM 820 N N . LEU A 1 112 ? -7.480 -6.156 10.449 1.00 87.81 112 LEU A N 1
ATOM 821 C CA . LEU A 1 112 ? -7.588 -6.431 11.879 1.00 87.81 112 LEU A CA 1
ATOM 822 C C . LEU A 1 112 ? -7.882 -5.127 12.630 1.00 87.81 112 LEU A C 1
ATOM 824 O O . LEU A 1 112 ? -7.073 -4.201 12.639 1.00 87.81 112 LEU A O 1
ATOM 828 N N . ILE A 1 113 ? -9.037 -5.067 13.287 1.00 90.12 113 ILE A N 1
ATOM 829 C CA . ILE A 1 113 ? -9.490 -3.894 14.036 1.00 90.12 113 ILE A CA 1
ATOM 830 C C . ILE A 1 113 ? -9.326 -4.182 15.529 1.00 90.12 113 ILE A C 1
ATOM 832 O O . ILE A 1 113 ? -9.907 -5.137 16.052 1.00 90.12 113 ILE A O 1
ATOM 836 N N . GLN A 1 114 ? -8.532 -3.364 16.227 1.00 90.06 114 GLN A N 1
ATOM 837 C CA . GLN A 1 114 ? -8.198 -3.553 17.642 1.00 90.06 114 GLN A CA 1
ATOM 838 C C . GLN A 1 114 ? -8.387 -2.256 18.439 1.00 90.06 114 GLN A C 1
ATOM 840 O O . GLN A 1 114 ? -8.400 -1.151 17.906 1.00 90.06 114 GLN A O 1
ATOM 845 N N . SER A 1 115 ? -8.540 -2.375 19.753 1.00 89.25 115 SER A N 1
ATOM 846 C CA . SER A 1 115 ? -8.576 -1.215 20.644 1.00 89.25 115 SER A CA 1
ATOM 847 C C . SER A 1 115 ? -8.004 -1.565 22.004 1.00 89.25 115 SER A C 1
ATOM 849 O O . SER A 1 115 ? -8.008 -2.732 22.410 1.00 89.25 115 SER A O 1
ATOM 851 N N . TYR A 1 116 ? -7.572 -0.534 22.723 1.00 85.50 116 TYR A N 1
ATOM 852 C CA . TYR A 1 116 ? -7.205 -0.640 24.123 1.00 85.50 116 TYR A CA 1
ATOM 853 C C . TYR A 1 116 ? -8.007 0.380 24.953 1.00 85.50 116 TYR A C 1
ATOM 855 O O . TYR A 1 116 ? -7.869 1.586 24.728 1.00 85.50 116 TYR A O 1
ATOM 863 N N . PRO A 1 117 ? -8.869 -0.072 25.888 1.00 90.50 117 PRO A N 1
ATOM 864 C CA . PRO A 1 117 ? -9.187 -1.467 26.206 1.00 90.50 117 PRO A CA 1
ATOM 865 C C . PRO A 1 117 ? -9.965 -2.168 25.075 1.00 90.50 117 PRO A C 1
ATOM 867 O O . PRO A 1 117 ? -10.572 -1.514 24.224 1.00 90.50 117 PRO A O 1
ATOM 870 N N . SER A 1 118 ? -9.976 -3.503 25.078 1.00 91.19 118 SER A N 1
ATOM 871 C CA . SER A 1 118 ? -10.796 -4.310 24.161 1.00 91.19 118 SER A CA 1
ATOM 872 C C . SER A 1 118 ? -12.292 -4.236 24.514 1.00 91.19 118 SER A C 1
ATOM 874 O O . SER A 1 118 ? -12.697 -3.590 25.494 1.00 91.19 118 SER A O 1
ATOM 876 N N . GLY A 1 119 ? -13.142 -4.876 23.706 1.00 92.88 119 GLY A N 1
ATOM 877 C CA . GLY A 1 119 ? -14.587 -4.907 23.940 1.00 92.88 119 GLY A CA 1
ATOM 878 C C . GLY A 1 119 ? -15.303 -3.627 23.501 1.00 92.88 119 GLY A C 1
ATOM 879 O O . GLY A 1 119 ? -16.348 -3.285 24.047 1.00 92.88 119 GLY A O 1
ATOM 880 N N . VAL A 1 120 ? -14.715 -2.877 22.572 1.00 94.25 120 VAL A N 1
ATOM 881 C CA . VAL A 1 120 ? -15.274 -1.625 22.052 1.00 94.25 120 VAL A CA 1
ATOM 882 C C . VAL A 1 120 ? -16.166 -1.937 20.859 1.00 94.25 120 VAL A C 1
ATOM 884 O O . VAL A 1 120 ? -15.775 -2.729 20.002 1.00 94.25 120 VAL A O 1
ATOM 887 N N . SER A 1 121 ? -17.343 -1.312 20.784 1.00 96.38 121 SER A N 1
ATOM 888 C CA . SER A 1 121 ? -18.216 -1.457 19.614 1.00 96.38 121 SER A CA 1
ATOM 889 C C . SER A 1 121 ? -17.719 -0.570 18.475 1.00 96.38 121 SER A C 1
ATOM 891 O O . SER A 1 121 ? -17.374 0.590 18.699 1.00 96.38 121 SER A O 1
ATOM 893 N N . VAL A 1 122 ? -17.679 -1.121 17.265 1.00 95.25 122 VAL A N 1
ATOM 894 C CA . VAL A 1 122 ? -17.217 -0.424 16.057 1.00 95.25 122 VAL A CA 1
ATOM 895 C C . VAL A 1 122 ? -18.374 -0.291 15.082 1.00 95.25 122 VAL A C 1
ATOM 897 O O . VAL A 1 122 ? -19.124 -1.250 14.880 1.00 95.25 122 VAL A O 1
ATOM 900 N N . PHE A 1 123 ? -18.500 0.890 14.492 1.00 95.50 123 PHE A N 1
ATOM 901 C CA . PHE A 1 123 ? -19.583 1.269 13.593 1.00 95.50 123 PHE A CA 1
ATOM 902 C C . PHE A 1 123 ? -19.015 1.893 12.318 1.00 95.50 123 PHE A C 1
ATOM 904 O O . PHE A 1 123 ? -17.902 2.429 12.339 1.00 95.50 123 PHE A O 1
ATOM 911 N N . ASP A 1 124 ? -19.768 1.809 11.224 1.00 95.06 124 ASP A N 1
ATOM 912 C CA . ASP A 1 124 ? -19.496 2.563 9.999 1.00 95.06 124 ASP A CA 1
ATOM 913 C C . ASP A 1 124 ? -20.107 3.974 10.052 1.00 95.06 124 ASP A C 1
ATOM 915 O O . ASP A 1 124 ? -20.802 4.330 10.999 1.00 95.06 124 ASP A O 1
ATOM 919 N N . MET A 1 125 ? -19.879 4.787 9.019 1.00 92.25 125 MET A N 1
ATOM 920 C CA . MET A 1 125 ? -20.441 6.144 8.909 1.00 92.25 125 MET A CA 1
ATOM 921 C C . MET A 1 125 ? -21.981 6.230 8.855 1.00 92.25 125 MET A C 1
ATOM 923 O O . MET A 1 125 ? -22.516 7.337 8.879 1.00 92.25 125 MET A O 1
ATOM 927 N N . TYR A 1 126 ? -22.691 5.104 8.758 1.00 94.75 126 TYR A N 1
ATOM 928 C CA . TYR A 1 126 ? -24.154 5.030 8.709 1.00 94.75 126 TYR A CA 1
ATOM 929 C C . TYR A 1 126 ? -24.756 4.472 10.006 1.00 94.75 126 TYR A C 1
ATOM 931 O O . TYR A 1 126 ? -25.905 4.030 10.012 1.00 94.75 126 TYR A O 1
ATOM 939 N N . ASP A 1 127 ? -23.980 4.462 11.093 1.00 94.88 127 ASP A N 1
ATOM 940 C CA . ASP A 1 127 ? -24.346 3.898 12.394 1.00 94.88 127 ASP A CA 1
ATOM 941 C C . ASP A 1 127 ? -24.647 2.389 12.369 1.00 94.88 127 ASP A C 1
ATOM 943 O O . ASP A 1 127 ? -25.236 1.835 13.304 1.00 94.88 127 ASP A O 1
ATOM 947 N N . SER A 1 128 ? -24.195 1.680 11.330 1.00 96.12 128 SER A N 1
ATOM 948 C CA . SER A 1 128 ? -24.298 0.228 11.268 1.00 96.12 128 SER A CA 1
ATOM 949 C C . SER A 1 128 ? -23.180 -0.409 12.081 1.00 96.12 128 SER A C 1
ATOM 951 O O . SER A 1 128 ? -21.995 -0.108 11.920 1.00 96.12 128 SER A O 1
ATOM 953 N N . ARG A 1 129 ? -23.547 -1.324 12.980 1.00 96.38 129 ARG A N 1
ATOM 954 C CA . ARG A 1 129 ? -22.587 -1.985 13.863 1.00 96.38 129 ARG A CA 1
ATOM 955 C C . ARG A 1 129 ? -21.804 -3.058 13.108 1.00 96.38 129 ARG A C 1
ATOM 957 O O . ARG A 1 129 ? -22.351 -4.107 12.780 1.00 96.38 129 ARG A O 1
ATOM 964 N N . LEU A 1 130 ? -20.503 -2.832 12.948 1.00 95.44 130 LEU A N 1
ATOM 965 C CA . LEU A 1 130 ? -19.579 -3.753 12.283 1.00 95.44 130 LEU A CA 1
ATOM 966 C C . LEU A 1 130 ? -19.134 -4.899 13.201 1.00 95.44 130 LEU A C 1
ATOM 968 O O . LEU A 1 130 ? -19.022 -6.041 12.765 1.00 95.44 130 LEU A O 1
ATOM 972 N N . GLY A 1 131 ? -18.884 -4.620 14.486 1.00 96.50 131 GLY A N 1
ATOM 973 C CA . GLY A 1 131 ? -18.361 -5.642 15.394 1.00 96.50 131 GLY A CA 1
ATOM 974 C C . GLY A 1 131 ? -17.940 -5.143 16.774 1.00 96.50 131 GLY A C 1
ATOM 975 O O . GLY A 1 131 ? -18.297 -4.042 17.199 1.00 96.50 131 GLY A O 1
ATOM 976 N N . VAL A 1 132 ? -17.187 -5.990 17.484 1.00 96.56 132 VAL A N 1
ATOM 977 C CA . VAL A 1 132 ? -16.556 -5.686 18.779 1.00 96.56 132 VAL A CA 1
ATOM 978 C C . VAL A 1 132 ? -15.074 -5.990 18.689 1.00 96.56 132 VAL A C 1
ATOM 980 O O . VAL A 1 132 ? -14.700 -7.069 18.240 1.00 96.56 132 VAL A O 1
ATOM 983 N N . THR A 1 133 ? -14.225 -5.069 19.130 1.00 94.38 133 THR A N 1
ATOM 984 C CA . THR A 1 133 ? -12.776 -5.283 19.108 1.00 94.38 133 THR A CA 1
ATOM 985 C C . THR A 1 133 ? -12.316 -6.365 20.104 1.00 94.38 133 THR A C 1
ATOM 987 O O . THR A 1 133 ? -12.795 -6.398 21.245 1.00 94.38 133 THR A O 1
ATOM 990 N N . PRO A 1 134 ? -11.317 -7.194 19.741 1.00 94.69 134 PRO A N 1
ATOM 991 C CA . PRO A 1 134 ? -10.697 -7.296 18.419 1.00 94.69 134 PRO A CA 1
ATOM 992 C C . PRO A 1 134 ? -11.540 -8.142 17.447 1.00 94.69 134 PRO A C 1
ATOM 994 O O . PRO A 1 134 ? -12.035 -9.201 17.821 1.00 94.69 134 PRO A O 1
ATOM 997 N N . PHE A 1 135 ? -11.649 -7.718 16.186 1.00 92.88 135 PHE A N 1
ATOM 998 C CA . PHE A 1 135 ? -12.263 -8.526 15.123 1.00 92.88 135 PHE A CA 1
ATOM 999 C C . PHE A 1 135 ? -11.607 -8.254 13.767 1.00 92.88 135 PHE A C 1
ATOM 1001 O O . PHE A 1 135 ? -10.824 -7.313 13.624 1.00 92.88 135 PHE A O 1
ATOM 1008 N N . SER A 1 136 ? -11.911 -9.096 12.778 1.00 88.50 136 SER A N 1
ATOM 1009 C CA . SER A 1 136 ? -11.441 -8.913 11.408 1.00 88.50 136 SER A CA 1
ATOM 1010 C C . SER A 1 136 ? -12.590 -8.548 10.476 1.00 88.50 136 SER A C 1
ATOM 1012 O O . SER A 1 136 ? -13.650 -9.167 10.537 1.00 88.50 136 SER A O 1
ATOM 1014 N N . GLN A 1 137 ? -12.363 -7.550 9.625 1.00 91.25 137 GLN A N 1
ATOM 1015 C CA . GLN A 1 137 ? -13.316 -7.069 8.633 1.00 91.25 137 GLN A CA 1
ATOM 1016 C C . GLN A 1 137 ? -12.766 -7.307 7.227 1.00 91.25 137 GLN A C 1
ATOM 1018 O O . GLN A 1 137 ? -11.647 -6.895 6.921 1.00 91.25 137 GLN A O 1
ATOM 1023 N N . GLY A 1 138 ? -13.575 -7.933 6.372 1.00 86.56 138 GLY A N 1
ATOM 1024 C CA . GLY A 1 138 ? -13.295 -8.025 4.944 1.00 86.56 138 GLY A CA 1
ATOM 1025 C C . GLY A 1 138 ? -13.464 -6.659 4.276 1.00 86.56 138 GLY A C 1
ATOM 1026 O O . GLY A 1 138 ? -14.517 -6.039 4.437 1.00 86.56 138 GLY A O 1
ATOM 1027 N N . ILE A 1 139 ? -12.455 -6.201 3.538 1.00 85.56 139 ILE A N 1
ATOM 1028 C CA . ILE A 1 139 ? -12.502 -5.001 2.696 1.00 85.56 139 ILE A CA 1
ATOM 1029 C C . ILE A 1 139 ? -12.020 -5.341 1.288 1.00 85.56 139 ILE A C 1
ATOM 1031 O O . ILE A 1 139 ? -11.069 -6.108 1.120 1.00 85.56 139 ILE A O 1
ATOM 1035 N N . VAL A 1 140 ? -12.665 -4.781 0.270 1.00 81.31 140 VAL A N 1
ATOM 1036 C CA . VAL A 1 140 ? -12.223 -4.975 -1.113 1.00 81.31 140 VAL A CA 1
ATOM 1037 C C . VAL A 1 140 ? -11.035 -4.056 -1.398 1.00 81.31 140 VAL A C 1
ATOM 1039 O O . VAL A 1 140 ? -10.985 -2.914 -0.944 1.00 81.31 140 VAL A O 1
ATOM 1042 N N . ALA A 1 141 ? -10.072 -4.546 -2.174 1.00 70.75 141 ALA A N 1
ATOM 1043 C CA . ALA A 1 141 ? -9.020 -3.730 -2.776 1.00 70.75 141 ALA A CA 1
ATOM 1044 C C . ALA A 1 141 ? -9.538 -2.387 -3.333 1.00 70.75 141 ALA A C 1
ATOM 1046 O O . ALA A 1 141 ? -10.453 -2.369 -4.155 1.00 70.75 141 ALA A O 1
ATOM 1047 N N . GLY A 1 142 ? -8.932 -1.270 -2.915 1.00 71.12 142 GLY A N 1
ATOM 1048 C CA . GLY A 1 142 ? -9.310 0.075 -3.369 1.00 71.12 142 GLY A CA 1
ATOM 1049 C C . GLY A 1 142 ? -10.568 0.654 -2.711 1.00 71.12 142 GLY A C 1
ATOM 1050 O O . GLY A 1 142 ? -10.897 1.812 -2.952 1.00 71.12 142 GLY A O 1
ATOM 1051 N N . GLN A 1 143 ? -11.255 -0.109 -1.858 1.00 79.81 143 GLN A N 1
ATOM 1052 C CA . GLN A 1 143 ? -12.336 0.408 -1.030 1.00 79.81 143 GLN A CA 1
ATOM 1053 C C . GLN A 1 143 ? -11.757 1.123 0.200 1.00 79.81 143 GLN A C 1
ATOM 1055 O O . GLN A 1 143 ? -10.792 0.666 0.822 1.00 79.81 143 GLN A O 1
ATOM 1060 N N . SER A 1 144 ? -12.384 2.236 0.573 1.00 83.38 144 SER A N 1
ATOM 1061 C CA . SER A 1 144 ? -12.201 2.879 1.871 1.00 83.38 144 SER A CA 1
ATOM 1062 C C . SER A 1 144 ? -13.498 2.824 2.669 1.00 83.38 144 SER A C 1
ATOM 1064 O O . SER A 1 144 ? -14.592 2.854 2.104 1.00 83.38 144 SER A O 1
ATOM 1066 N N . MET A 1 145 ? -13.376 2.750 3.987 1.00 87.25 145 MET A N 1
ATOM 1067 C CA . MET A 1 145 ? -14.499 2.764 4.912 1.00 87.25 145 MET A CA 1
ATOM 1068 C C . MET A 1 145 ? -14.128 3.604 6.124 1.00 87.25 145 MET A C 1
ATOM 1070 O O . MET A 1 145 ? -13.102 3.361 6.755 1.00 87.25 145 MET A O 1
ATOM 1074 N N . ASP A 1 146 ? -14.969 4.570 6.466 1.00 89.19 146 ASP A N 1
ATOM 1075 C CA . ASP A 1 146 ? -14.833 5.306 7.715 1.00 89.19 146 ASP A CA 1
ATOM 1076 C C . ASP A 1 146 ? -15.453 4.508 8.851 1.00 89.19 146 ASP A C 1
ATOM 1078 O O . ASP A 1 146 ? -16.582 4.023 8.745 1.00 89.19 146 ASP A O 1
ATOM 1082 N N . VAL A 1 147 ? -14.695 4.373 9.938 1.00 93.25 147 VAL A N 1
ATOM 1083 C CA . VAL A 1 147 ? -15.163 3.730 11.159 1.00 93.25 147 VAL A CA 1
ATOM 1084 C C . VAL A 1 147 ? -15.030 4.667 12.342 1.00 93.25 147 VAL A C 1
ATOM 1086 O O . VAL A 1 147 ? -14.099 5.475 12.446 1.00 93.25 147 VAL A O 1
ATOM 1089 N N . TYR A 1 148 ? -15.942 4.508 13.287 1.00 93.31 148 TYR A N 1
ATOM 1090 C CA . TYR A 1 148 ? -15.829 5.128 14.592 1.00 93.31 148 TYR A CA 1
ATOM 1091 C C . TYR A 1 148 ? -16.071 4.096 15.691 1.00 93.31 148 TYR A C 1
ATOM 1093 O O . TYR A 1 148 ? -16.690 3.045 15.502 1.00 93.31 148 TYR A O 1
ATOM 1101 N N . PHE A 1 149 ? -15.508 4.386 16.856 1.00 94.25 149 PHE A N 1
ATOM 1102 C CA . PHE A 1 149 ? -15.463 3.472 17.982 1.00 94.25 149 PHE A CA 1
ATOM 1103 C C . PHE A 1 149 ? -16.288 4.051 19.129 1.00 94.25 149 PHE A C 1
ATOM 1105 O O . PHE A 1 149 ? -16.139 5.224 19.461 1.00 94.25 149 PHE A O 1
ATOM 1112 N N . SER A 1 150 ? -17.127 3.232 19.762 1.00 94.44 150 SER A N 1
ATOM 1113 C CA . SER A 1 150 ? -17.962 3.655 20.889 1.00 94.44 150 SER A CA 1
ATOM 1114 C C . SER A 1 150 ? -17.841 2.695 22.069 1.00 94.44 150 SER A C 1
ATOM 1116 O O . SER A 1 150 ? -17.972 1.470 21.940 1.00 94.44 150 SER A O 1
ATOM 1118 N N . LYS A 1 151 ? -17.580 3.273 23.244 1.00 93.62 151 LYS A N 1
ATOM 1119 C CA . LYS A 1 151 ? -17.576 2.589 24.535 1.00 93.62 151 LYS A CA 1
ATOM 1120 C C . LYS A 1 151 ? -18.038 3.561 25.614 1.00 93.62 151 LYS A C 1
ATOM 1122 O O . LYS A 1 151 ? -17.521 4.666 25.720 1.00 93.62 151 LYS A O 1
ATOM 1127 N N . ASN A 1 152 ? -19.014 3.145 26.417 1.00 91.69 152 ASN A N 1
ATOM 1128 C CA . ASN A 1 152 ? -19.600 4.011 27.437 1.00 91.69 152 ASN A CA 1
ATOM 1129 C C . ASN A 1 152 ? -18.537 4.504 28.435 1.00 91.69 152 ASN A C 1
ATOM 1131 O O . ASN A 1 152 ? -17.802 3.688 28.992 1.00 91.69 152 ASN A O 1
ATOM 1135 N N . GLY A 1 153 ? -18.477 5.818 28.660 1.00 88.38 153 GLY A N 1
ATOM 1136 C CA . GLY A 1 153 ? -17.515 6.458 29.563 1.00 88.38 153 GLY A CA 1
ATOM 1137 C C . GLY A 1 153 ? -16.112 6.666 28.986 1.00 88.38 153 GLY A C 1
ATOM 1138 O O . GLY A 1 153 ? -15.222 7.085 29.723 1.00 88.38 153 GLY A O 1
ATOM 1139 N N . TYR A 1 154 ? -15.892 6.401 27.696 1.00 89.38 154 TYR A N 1
ATOM 1140 C CA . TYR A 1 154 ? -14.596 6.603 27.055 1.00 89.38 154 TYR A CA 1
ATOM 1141 C C . TYR A 1 154 ? -14.717 7.351 25.723 1.00 89.38 154 TYR A C 1
ATOM 1143 O O . TYR A 1 154 ? -15.700 7.189 25.005 1.00 89.38 154 TYR A O 1
ATOM 1151 N N . ASP A 1 155 ? -13.678 8.112 25.378 1.00 88.00 155 ASP A N 1
ATOM 1152 C CA . ASP A 1 155 ? -13.538 8.806 24.097 1.00 88.00 155 ASP A CA 1
ATOM 1153 C C . ASP A 1 155 ? -12.319 8.281 23.317 1.00 88.00 155 ASP A C 1
ATOM 1155 O O . ASP A 1 155 ? -11.255 8.021 23.888 1.00 88.00 155 ASP A O 1
ATOM 1159 N N . CYS A 1 156 ? -12.508 8.094 22.012 1.00 85.75 156 CYS A N 1
ATOM 1160 C CA . CYS A 1 156 ? -11.519 7.630 21.037 1.00 85.75 156 CYS A CA 1
ATOM 1161 C C . CYS A 1 156 ? -11.014 8.772 20.124 1.00 85.75 156 CYS A C 1
ATOM 1163 O O . CYS A 1 156 ? -10.099 8.580 19.314 1.00 85.75 156 CYS A O 1
ATOM 1165 N N . GLY A 1 157 ? -11.582 9.974 20.259 1.00 84.56 157 GLY A N 1
ATOM 1166 C CA . GLY A 1 157 ? -11.336 11.110 19.381 1.00 84.56 157 GLY A CA 1
ATOM 1167 C C . GLY A 1 157 ? -12.027 10.966 18.022 1.00 84.56 157 GLY A C 1
ATOM 1168 O O . GLY A 1 157 ? -13.029 10.267 17.877 1.00 84.56 157 GLY A O 1
ATOM 1169 N N . SER A 1 158 ? -11.492 11.658 17.011 1.00 80.88 158 SER A N 1
ATOM 1170 C CA . SER A 1 158 ? -12.084 11.725 15.670 1.00 80.88 158 SER A CA 1
ATOM 1171 C C . SER A 1 158 ? -12.189 10.355 14.976 1.00 80.88 158 SER A C 1
ATOM 1173 O O . SER A 1 158 ? -11.331 9.492 15.207 1.00 80.88 158 SER A O 1
ATOM 1175 N N . PRO A 1 159 ? -13.164 10.186 14.056 1.00 80.31 159 PRO A N 1
ATOM 1176 C CA . PRO A 1 159 ? -13.282 9.001 13.207 1.00 80.31 159 PRO A CA 1
ATOM 1177 C C . PRO A 1 159 ? -11.965 8.619 12.522 1.00 80.31 159 PRO A C 1
ATOM 1179 O O . PRO A 1 159 ? -11.090 9.459 12.278 1.00 80.31 159 PRO A O 1
ATOM 1182 N N . ARG A 1 160 ? -11.817 7.328 12.216 1.00 81.75 160 ARG A N 1
ATOM 1183 C CA . ARG A 1 160 ? -10.646 6.779 11.528 1.00 81.75 160 ARG A CA 1
ATOM 1184 C C . ARG A 1 160 ? -11.076 6.228 10.175 1.00 81.75 160 ARG A C 1
ATOM 1186 O O . ARG A 1 160 ? -11.958 5.378 10.108 1.00 81.75 160 ARG A O 1
ATOM 1193 N N . THR A 1 161 ? -10.412 6.665 9.114 1.00 81.75 161 THR A N 1
ATOM 1194 C CA . THR A 1 161 ? -10.600 6.098 7.777 1.00 81.75 161 THR A CA 1
ATOM 1195 C C . THR A 1 161 ? -9.759 4.839 7.632 1.00 81.75 161 THR A C 1
ATOM 1197 O O . THR A 1 161 ? -8.534 4.875 7.760 1.00 81.75 161 THR A O 1
ATOM 1200 N N . ILE A 1 162 ? -10.412 3.718 7.342 1.00 76.62 162 ILE A N 1
ATOM 1201 C CA . ILE A 1 162 ? -9.756 2.497 6.884 1.00 76.62 162 ILE A CA 1
ATOM 1202 C C . ILE A 1 162 ? -9.620 2.602 5.368 1.00 76.62 162 ILE A C 1
ATOM 1204 O O . ILE A 1 162 ? -10.618 2.570 4.655 1.00 76.62 162 ILE A O 1
ATOM 1208 N N . ALA A 1 163 ? -8.396 2.705 4.861 1.00 68.69 163 ALA A N 1
ATOM 1209 C CA . ALA A 1 163 ? -8.119 2.590 3.433 1.00 68.69 163 ALA A CA 1
ATOM 1210 C C . ALA A 1 163 ? -7.124 1.453 3.211 1.00 68.69 163 ALA A C 1
ATOM 1212 O O . ALA A 1 163 ? -6.037 1.448 3.797 1.00 68.69 163 ALA A O 1
ATOM 1213 N N . TYR A 1 164 ? -7.486 0.482 2.372 1.00 64.75 164 TYR A N 1
ATOM 1214 C CA . TYR A 1 164 ? -6.544 -0.558 1.979 1.00 64.75 164 TYR A CA 1
ATOM 1215 C C . TYR A 1 164 ? -5.703 -0.073 0.798 1.00 64.75 164 TYR A C 1
ATOM 1217 O O . TYR A 1 164 ? -6.119 -0.176 -0.354 1.00 64.75 164 TYR A O 1
ATOM 1225 N N . ASN A 1 165 ? -4.507 0.441 1.096 1.00 58.56 165 ASN A N 1
ATOM 1226 C CA . ASN A 1 165 ? -3.535 0.826 0.067 1.00 58.56 165 ASN A CA 1
ATOM 1227 C C . ASN A 1 165 ? -2.490 -0.273 -0.199 1.00 58.56 165 ASN A C 1
ATOM 1229 O O . ASN A 1 165 ? -1.997 -0.366 -1.315 1.00 58.56 165 ASN A O 1
ATOM 1233 N N . SER A 1 166 ? -2.191 -1.120 0.795 1.00 53.41 166 SER A N 1
ATOM 1234 C CA . SER A 1 166 ? -1.418 -2.377 0.706 1.00 53.41 166 SER A CA 1
ATOM 1235 C C . SER A 1 166 ? -1.027 -2.829 2.124 1.00 53.41 166 SER A C 1
ATOM 1237 O O . SER A 1 166 ? -0.582 -1.995 2.911 1.00 53.41 166 SER A O 1
ATOM 1239 N N . GLY A 1 167 ? -1.103 -4.129 2.440 1.00 58.38 167 GLY A N 1
ATOM 1240 C CA . GLY A 1 167 ? -0.606 -4.709 3.707 1.00 58.38 167 GLY A CA 1
ATOM 1241 C C . GLY A 1 167 ? -1.625 -4.783 4.859 1.00 58.38 167 GLY A C 1
ATOM 1242 O O . GLY A 1 167 ? -2.768 -4.359 4.721 1.00 58.38 167 GLY A O 1
ATOM 1243 N N . THR A 1 168 ? -1.236 -5.369 5.998 1.00 53.88 168 THR A N 1
ATOM 1244 C CA . THR A 1 168 ? -2.102 -5.465 7.188 1.00 53.88 168 THR A CA 1
ATOM 1245 C C . THR A 1 168 ? -2.197 -4.100 7.862 1.00 53.88 168 THR A C 1
ATOM 1247 O O . THR A 1 168 ? -1.232 -3.637 8.465 1.00 53.88 168 THR A O 1
ATOM 1250 N N . VAL A 1 169 ? -3.356 -3.451 7.768 1.00 63.62 169 VAL A N 1
ATOM 1251 C CA . VAL A 1 169 ? -3.633 -2.222 8.517 1.00 63.62 169 VAL A CA 1
ATOM 1252 C C . VAL A 1 169 ? -4.175 -2.622 9.886 1.00 63.62 169 VAL A C 1
ATOM 1254 O O . VAL A 1 169 ? -5.222 -3.261 9.973 1.00 63.62 169 VAL A O 1
ATOM 1257 N N . SER A 1 170 ? -3.459 -2.254 10.946 1.00 67.25 170 SER A N 1
ATOM 1258 C CA . SER A 1 170 ? -3.965 -2.332 12.316 1.00 67.25 170 SER A CA 1
ATOM 1259 C C . SER A 1 170 ? -4.411 -0.944 12.737 1.00 67.25 170 SER A C 1
ATOM 1261 O O . SER A 1 170 ? -3.595 -0.029 12.839 1.00 67.25 170 SER A O 1
ATOM 1263 N N . ILE A 1 171 ? -5.704 -0.782 12.993 1.00 72.00 171 ILE A N 1
ATOM 1264 C CA . ILE A 1 171 ? -6.220 0.441 13.605 1.00 72.00 171 ILE A CA 1
ATOM 1265 C C . ILE A 1 171 ? -6.257 0.199 15.098 1.00 72.00 171 ILE A C 1
ATOM 1267 O O . ILE A 1 171 ? -6.925 -0.727 15.554 1.00 72.00 171 ILE A O 1
ATOM 1271 N N . ILE A 1 172 ? -5.513 1.019 15.834 1.00 77.31 172 ILE A N 1
ATOM 1272 C CA . ILE A 1 172 ? -5.476 0.996 17.290 1.00 77.31 172 ILE A CA 1
ATOM 1273 C C . ILE A 1 172 ? -6.098 2.298 17.769 1.00 77.31 172 ILE A C 1
ATOM 1275 O O . ILE A 1 172 ? -5.577 3.380 17.498 1.00 77.31 172 ILE A O 1
ATOM 1279 N N . CYS A 1 173 ? -7.208 2.186 18.493 1.00 78.19 173 CYS A N 1
ATOM 1280 C CA . CYS A 1 173 ? -7.709 3.294 19.286 1.00 78.19 173 CYS A CA 1
ATOM 1281 C C . CYS A 1 173 ? -7.341 3.128 20.762 1.00 78.19 173 CYS A C 1
ATOM 1283 O O . CYS A 1 173 ? -7.662 2.103 21.372 1.00 78.19 173 CYS A O 1
ATOM 1285 N N . ASN A 1 174 ? -6.707 4.162 21.317 1.00 82.44 174 ASN A N 1
ATOM 1286 C CA . ASN A 1 174 ? -6.434 4.294 22.741 1.00 82.44 174 ASN A CA 1
ATOM 1287 C C . ASN A 1 174 ? -7.524 5.158 23.363 1.00 82.44 174 ASN A C 1
ATOM 1289 O O . ASN A 1 174 ? -7.580 6.361 23.120 1.00 82.44 174 ASN A O 1
ATOM 1293 N N . PHE A 1 175 ? -8.391 4.534 24.147 1.00 84.38 175 PHE A N 1
ATOM 1294 C CA . PHE A 1 175 ? -9.495 5.232 24.784 1.00 84.38 175 PHE A CA 1
ATOM 1295 C C . PHE A 1 175 ? -9.047 5.969 26.038 1.00 84.38 175 PHE A C 1
ATOM 1297 O O . PHE A 1 175 ? -8.395 5.394 26.914 1.00 84.38 175 PHE A O 1
ATOM 1304 N N . ILE A 1 176 ? -9.479 7.219 26.154 1.00 86.00 176 ILE A N 1
ATOM 1305 C CA . ILE A 1 176 ? -9.290 8.035 27.349 1.00 86.00 176 ILE A CA 1
ATOM 1306 C C . ILE A 1 176 ? -10.626 8.050 28.103 1.00 86.00 176 ILE A C 1
ATOM 1308 O O . ILE A 1 176 ? -11.664 8.276 27.475 1.00 86.00 176 ILE A O 1
ATOM 1312 N N . PRO A 1 177 ? -10.654 7.775 29.421 1.00 85.50 177 PRO A N 1
ATOM 1313 C CA . PRO A 1 177 ? -11.865 7.943 30.211 1.00 85.50 177 PRO A CA 1
ATOM 1314 C C . PRO A 1 177 ? -12.369 9.379 30.075 1.00 85.50 177 PRO A C 1
ATOM 1316 O O . PRO A 1 177 ? -11.618 10.326 30.316 1.00 85.50 177 PRO A O 1
ATOM 1319 N N . ILE A 1 178 ? -13.635 9.544 29.703 1.00 86.25 178 ILE A N 1
ATOM 1320 C CA . ILE A 1 178 ? -14.267 10.859 29.735 1.00 86.25 178 ILE A CA 1
ATOM 1321 C C . ILE A 1 178 ? -14.375 11.218 31.210 1.00 86.25 178 ILE A C 1
ATOM 1323 O O . ILE A 1 178 ? -15.012 10.492 31.976 1.00 86.25 178 ILE A O 1
ATOM 1327 N N . SER A 1 179 ? -13.725 12.307 31.627 1.00 80.75 179 SER A N 1
ATOM 1328 C CA . SER A 1 179 ? -13.877 12.813 32.985 1.00 80.75 179 SER A CA 1
ATOM 1329 C C . SER A 1 179 ? -15.353 13.118 33.200 1.00 80.75 179 SER A C 1
ATOM 1331 O O . SER A 1 179 ? -15.874 14.103 32.672 1.00 80.75 179 SER A O 1
ATOM 1333 N N . THR A 1 180 ? -16.044 12.256 33.942 1.00 76.38 180 THR A N 1
ATOM 1334 C CA . THR A 1 180 ? -17.397 12.551 34.395 1.00 76.38 180 THR A CA 1
ATOM 1335 C C . THR A 1 180 ? -17.309 13.847 35.186 1.00 76.38 180 THR A C 1
ATOM 1337 O O . THR A 1 180 ? -16.472 13.907 36.096 1.00 76.38 180 THR A O 1
ATOM 1340 N N . PRO A 1 181 ? -18.096 14.887 34.847 1.00 76.81 181 PRO A N 1
ATOM 1341 C CA . PRO A 1 181 ? -18.099 16.103 35.639 1.00 76.81 181 PRO A CA 1
ATOM 1342 C C . PRO A 1 181 ? -18.336 15.691 37.087 1.00 76.81 181 PRO A C 1
ATOM 1344 O O . PRO A 1 181 ? -19.273 14.939 37.372 1.00 76.81 181 PRO A O 1
ATOM 1347 N N . VAL A 1 182 ? -17.433 16.109 37.979 1.00 78.56 182 VAL A N 1
ATOM 1348 C CA . VAL A 1 182 ? -17.621 15.896 39.414 1.00 78.56 182 VAL A CA 1
ATOM 1349 C C . VAL A 1 182 ? -19.009 16.447 39.716 1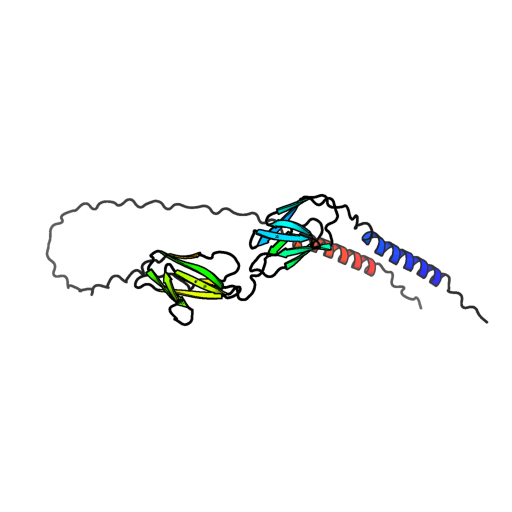.00 78.56 182 VAL A C 1
ATOM 1351 O O . VAL A 1 182 ? -19.255 17.603 39.360 1.00 78.56 182 VAL A O 1
ATOM 1354 N N . PRO A 1 183 ? -19.936 15.640 40.268 1.00 77.56 183 PRO A N 1
ATOM 1355 C CA . PRO A 1 183 ? -21.285 16.107 40.521 1.00 77.56 183 PRO A CA 1
ATOM 1356 C C . PRO A 1 183 ? -21.165 17.383 41.338 1.00 77.56 183 PRO A C 1
ATOM 1358 O O . PRO A 1 183 ? -20.580 17.366 42.424 1.00 77.56 183 PRO A O 1
ATOM 1361 N N . THR A 1 184 ? -21.639 18.494 40.775 1.00 77.88 184 THR A N 1
ATOM 1362 C CA . THR A 1 184 ? -21.638 19.778 41.461 1.00 77.88 184 THR A CA 1
ATOM 1363 C C . THR A 1 184 ? -22.493 19.572 42.694 1.00 77.88 184 THR A C 1
ATOM 1365 O O . THR A 1 184 ? -23.718 19.481 42.594 1.00 77.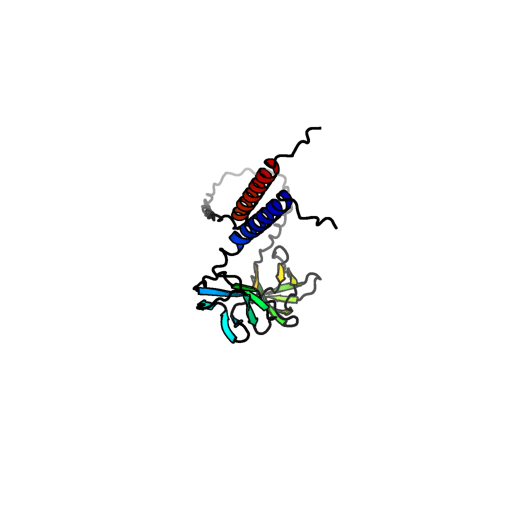88 184 THR A O 1
ATOM 1368 N N . GLN A 1 185 ? -21.851 19.389 43.850 1.00 77.56 185 GLN A N 1
ATOM 1369 C CA . GLN A 1 185 ? -22.596 19.275 45.089 1.00 77.56 185 GLN A CA 1
ATOM 1370 C C . GLN A 1 185 ? -23.428 20.552 45.212 1.00 77.56 185 GLN A C 1
ATOM 1372 O O . GLN A 1 185 ? -22.898 21.637 44.943 1.00 77.56 185 GLN A O 1
ATOM 1377 N N . PRO A 1 186 ? -24.721 20.454 45.564 1.00 75.06 186 PRO A N 1
ATOM 1378 C CA . PRO A 1 186 ? -25.492 21.640 45.880 1.00 75.06 186 PRO A CA 1
ATOM 1379 C C . PRO A 1 186 ? -24.711 22.410 46.943 1.00 75.06 186 PRO A C 1
ATOM 1381 O O . PRO A 1 186 ? -24.398 21.877 48.009 1.00 75.06 186 PRO A O 1
ATOM 1384 N N . VAL A 1 187 ? -24.322 23.641 46.612 1.00 77.12 187 VAL A N 1
ATOM 1385 C CA . VAL A 1 187 ? -23.669 24.534 47.563 1.00 77.12 187 VAL A CA 1
ATOM 1386 C C . VAL A 1 187 ? -24.720 24.864 48.610 1.00 77.12 187 VAL A C 1
ATOM 1388 O O . VAL A 1 187 ? -25.565 25.735 48.414 1.00 77.12 187 VAL A O 1
ATOM 1391 N N . TYR A 1 188 ? -24.703 24.128 49.716 1.00 74.06 188 TYR A N 1
ATOM 1392 C CA . TYR A 1 188 ? -25.474 24.489 50.889 1.00 74.06 188 TYR A CA 1
ATOM 1393 C C . TYR A 1 188 ? -24.798 25.708 51.508 1.00 74.06 188 TYR A C 1
ATOM 1395 O O . TYR A 1 188 ? -23.764 25.601 52.167 1.00 74.06 188 TYR A O 1
ATOM 1403 N N . THR A 1 189 ? -25.370 26.889 51.282 1.00 68.00 189 THR A N 1
ATOM 1404 C CA . THR A 1 189 ? -25.015 28.090 52.035 1.00 68.00 189 THR A CA 1
ATOM 1405 C C . THR A 1 189 ? -25.537 27.927 53.458 1.00 68.00 189 THR A C 1
ATOM 1407 O O . THR A 1 189 ? -26.645 28.351 53.784 1.00 68.00 189 THR A O 1
ATOM 1410 N N . VAL A 1 190 ? -24.761 27.268 54.314 1.00 52.25 190 VAL A N 1
ATOM 1411 C CA . VAL A 1 190 ? -24.981 27.330 55.759 1.00 52.25 190 VAL A CA 1
ATOM 1412 C C . VAL A 1 190 ? -24.621 28.740 56.215 1.00 52.25 190 VAL A C 1
ATOM 1414 O O . VAL A 1 190 ? -23.466 29.155 56.156 1.00 52.25 190 VAL A O 1
ATOM 1417 N N . GLN A 1 191 ? -25.640 29.494 56.626 1.00 60.28 191 GLN A N 1
ATOM 1418 C CA . GLN A 1 191 ? -25.487 30.789 57.278 1.00 60.28 191 GLN A CA 1
ATOM 1419 C C . GLN A 1 191 ? -24.618 30.600 58.537 1.00 60.28 191 GLN A C 1
ATOM 1421 O O . GLN A 1 191 ? -24.966 29.769 59.380 1.00 60.28 191 GLN A O 1
ATOM 1426 N N . PRO A 1 192 ? -23.489 31.315 58.683 1.00 50.81 192 PRO A N 1
ATOM 1427 C CA . PRO A 1 192 ? -22.579 31.089 59.794 1.00 50.81 192 PRO A CA 1
ATOM 1428 C C . PRO A 1 192 ? -23.222 31.554 61.104 1.00 50.81 192 PRO A C 1
ATOM 1430 O O . PRO A 1 192 ? -23.337 32.747 61.373 1.00 50.81 192 PRO A O 1
ATOM 1433 N N . THR A 1 193 ? -23.615 30.612 61.954 1.00 56.84 193 THR A N 1
ATOM 1434 C CA . THR A 1 193 ? -23.613 30.839 63.401 1.00 56.84 193 THR A CA 1
ATOM 1435 C C . THR A 1 193 ? -22.183 30.642 63.876 1.00 56.84 193 THR A C 1
ATOM 1437 O O . THR A 1 193 ? -21.615 29.584 63.629 1.00 56.84 193 THR A O 1
ATOM 1440 N N . TYR A 1 194 ? -21.594 31.659 64.505 1.00 45.78 194 TYR A N 1
ATOM 1441 C CA . TYR A 1 194 ? -20.229 31.636 65.027 1.00 45.78 194 TYR A CA 1
ATOM 1442 C C . TYR A 1 194 ? -20.144 30.802 66.314 1.00 45.78 194 TYR A C 1
ATOM 1444 O O . TYR A 1 194 ? -20.706 31.221 67.328 1.00 45.78 194 TYR A O 1
ATOM 1452 N N . PRO A 1 195 ? -19.387 29.693 66.339 1.00 53.25 195 PRO A N 1
ATOM 1453 C CA . PRO A 1 195 ? -18.820 29.209 67.583 1.00 53.25 195 PRO A CA 1
ATOM 1454 C C . PRO A 1 195 ? -17.333 29.571 67.672 1.00 53.25 195 PRO A C 1
ATOM 1456 O O . PRO A 1 195 ? -16.542 29.357 66.754 1.00 53.25 195 PRO A O 1
ATOM 1459 N N . THR A 1 196 ? -16.964 30.123 68.821 1.00 56.53 196 THR A N 1
ATOM 1460 C CA . THR A 1 196 ? -15.588 30.383 69.239 1.00 56.53 196 THR A CA 1
ATOM 1461 C C . THR A 1 196 ? -14.861 29.060 69.476 1.00 56.53 196 THR A C 1
ATOM 1463 O O . THR A 1 196 ? -15.241 28.321 70.382 1.00 56.53 196 THR A O 1
ATOM 1466 N N . TYR A 1 197 ? -13.793 28.780 68.721 1.00 47.44 197 TYR A N 1
ATOM 1467 C CA . TYR A 1 197 ? -12.883 27.667 69.008 1.00 47.44 197 TYR A CA 1
ATOM 1468 C C . TYR A 1 197 ? -11.406 28.049 68.871 1.00 47.44 197 TYR A C 1
ATOM 1470 O O . TYR A 1 197 ? -11.001 28.820 68.002 1.00 47.44 197 TYR A O 1
ATOM 1478 N N . THR A 1 198 ? -10.629 27.474 69.786 1.00 45.03 198 THR A N 1
ATOM 1479 C CA . THR A 1 198 ? -9.177 27.536 69.973 1.00 45.03 198 THR A CA 1
ATOM 1480 C C . THR A 1 198 ? -8.422 26.812 68.848 1.00 45.03 198 THR A C 1
ATOM 1482 O O . THR A 1 198 ? -8.834 25.725 68.438 1.00 45.03 198 THR A O 1
ATOM 1485 N N . PRO A 1 199 ? -7.298 27.363 68.349 1.00 44.66 199 PRO A N 1
ATOM 1486 C CA . PRO A 1 199 ? -6.595 26.797 67.204 1.00 44.66 199 PRO A CA 1
ATOM 1487 C C . PRO A 1 199 ? -5.839 25.525 67.599 1.00 44.66 199 PRO A C 1
ATOM 1489 O O . PRO A 1 199 ? -5.032 25.533 68.527 1.00 44.66 199 PRO A O 1
ATOM 1492 N N . THR A 1 200 ? -6.061 24.443 66.853 1.00 48.06 200 THR A N 1
ATOM 1493 C CA . THR A 1 200 ? -5.205 23.251 66.892 1.00 48.06 200 THR A CA 1
ATOM 1494 C C . THR A 1 200 ? -4.535 23.113 65.532 1.00 48.06 200 THR A C 1
ATOM 1496 O O . THR A 1 200 ? -5.201 22.912 64.518 1.00 48.06 200 THR A O 1
ATOM 1499 N N . TYR A 1 201 ? -3.214 23.269 65.508 1.00 45.88 201 TYR A N 1
ATOM 1500 C CA . TYR A 1 201 ? -2.402 23.175 64.300 1.00 45.88 201 TYR A CA 1
ATOM 1501 C C . TYR A 1 201 ? -2.190 21.708 63.934 1.00 45.88 201 TYR A C 1
ATOM 1503 O O . TYR A 1 201 ? -1.687 20.930 64.742 1.00 45.88 201 TYR A O 1
ATOM 1511 N N . THR A 1 202 ? -2.539 21.335 62.708 1.00 48.91 202 THR A N 1
ATOM 1512 C CA . THR A 1 202 ? -2.143 20.053 62.117 1.00 48.91 202 THR A CA 1
ATOM 1513 C C . THR A 1 202 ? -1.198 20.315 60.954 1.00 48.91 202 THR A C 1
ATOM 1515 O O . THR A 1 202 ? -1.446 21.169 60.107 1.00 48.91 202 THR A O 1
ATOM 1518 N N . VAL A 1 203 ? -0.070 19.608 60.968 1.00 49.97 203 VAL A N 1
ATOM 1519 C CA . VAL A 1 203 ? 1.031 19.765 60.017 1.00 49.97 203 VAL A CA 1
ATOM 1520 C C . VAL A 1 203 ? 0.646 19.086 58.703 1.00 49.97 203 VAL A C 1
ATOM 1522 O O . VAL A 1 203 ? 0.360 17.890 58.680 1.00 49.97 203 VAL A O 1
ATOM 1525 N N . GLN A 1 204 ? 0.623 19.854 57.616 1.00 49.25 204 GLN A N 1
ATOM 1526 C CA . GLN A 1 204 ? 0.306 19.369 56.276 1.00 49.25 204 GLN A CA 1
ATOM 1527 C C . GLN A 1 204 ? 1.576 18.810 55.606 1.00 49.25 204 GLN A C 1
ATOM 1529 O O . GLN A 1 204 ? 2.599 19.497 55.600 1.00 49.25 204 GLN A O 1
ATOM 1534 N N . PRO A 1 205 ? 1.555 17.592 55.035 1.00 60.19 205 PRO A N 1
ATOM 1535 C CA . PRO A 1 205 ? 2.713 17.050 54.334 1.00 60.19 205 PRO A CA 1
ATOM 1536 C C . PRO A 1 205 ? 2.906 17.726 52.970 1.00 60.19 205 PRO A C 1
ATOM 1538 O O . PRO A 1 205 ? 1.983 17.822 52.159 1.00 60.19 205 PRO A O 1
ATOM 1541 N N . THR A 1 206 ? 4.135 18.175 52.718 1.00 59.06 206 THR A N 1
ATOM 1542 C CA . THR A 1 206 ? 4.582 18.763 51.451 1.00 59.06 206 THR A CA 1
ATOM 1543 C C . THR A 1 206 ? 4.758 17.673 50.397 1.00 59.06 206 THR A C 1
ATOM 1545 O O . THR A 1 206 ? 5.558 16.756 50.579 1.00 59.06 206 THR A O 1
ATOM 1548 N N . TYR A 1 207 ? 4.037 17.778 49.280 1.00 55.84 207 TYR A N 1
ATOM 1549 C CA . TYR A 1 207 ? 4.193 16.878 48.138 1.00 55.84 207 TYR A CA 1
ATOM 1550 C C . TYR A 1 207 ? 5.226 17.441 47.155 1.00 55.84 207 TYR A C 1
ATOM 1552 O O . TYR A 1 207 ? 5.156 18.610 46.774 1.00 55.84 207 TYR A O 1
ATOM 1560 N N . VAL A 1 208 ? 6.188 16.614 46.747 1.00 51.12 208 VAL A N 1
ATOM 1561 C CA . VAL A 1 208 ? 7.240 16.990 45.794 1.00 51.12 208 VAL A CA 1
ATOM 1562 C C . VAL A 1 208 ? 6.703 16.799 44.374 1.00 51.12 208 VAL A C 1
ATOM 1564 O O . VAL A 1 208 ? 6.312 15.696 43.994 1.00 51.12 208 VAL A O 1
ATOM 1567 N N . GLN A 1 209 ? 6.649 17.878 43.595 1.00 57.75 209 GLN A N 1
ATOM 1568 C CA . GLN A 1 209 ? 6.174 17.867 42.212 1.00 57.75 209 GLN A CA 1
ATOM 1569 C C . GLN A 1 209 ? 7.265 17.313 41.269 1.00 57.75 209 GLN A C 1
ATOM 1571 O O . GLN A 1 209 ? 8.407 17.767 41.349 1.00 57.75 209 GLN A O 1
ATOM 1576 N N . PRO A 1 210 ? 6.956 16.357 40.373 1.00 56.12 210 PRO A N 1
ATOM 1577 C CA . PRO A 1 210 ? 7.932 15.819 39.428 1.00 56.12 210 PRO A CA 1
ATOM 1578 C C . PRO A 1 210 ? 8.279 16.813 38.307 1.00 56.12 210 PRO A C 1
ATOM 1580 O O . PRO A 1 210 ? 7.412 17.501 37.765 1.00 56.12 210 PRO A O 1
ATOM 1583 N N . THR A 1 211 ? 9.566 16.854 37.958 1.00 61.34 211 THR A N 1
ATOM 1584 C CA . THR A 1 211 ? 10.158 17.736 36.942 1.00 61.34 211 THR A CA 1
ATOM 1585 C C . THR A 1 211 ? 9.758 17.312 35.519 1.00 61.34 211 THR A C 1
ATOM 1587 O O . THR A 1 211 ? 9.896 16.133 35.185 1.00 61.34 211 THR A O 1
ATOM 1590 N N . PRO A 1 212 ? 9.302 18.236 34.651 1.00 58.25 212 PRO A N 1
ATOM 1591 C CA . PRO A 1 212 ? 8.973 17.924 33.261 1.00 58.25 212 PRO A CA 1
ATOM 1592 C C . PRO A 1 212 ? 10.227 17.624 32.425 1.00 58.25 212 PRO A C 1
ATOM 1594 O O . PRO A 1 212 ? 11.254 18.291 32.550 1.00 58.25 212 PRO A O 1
ATOM 1597 N N . ILE A 1 213 ? 10.123 16.619 31.553 1.00 53.41 213 ILE A N 1
ATOM 1598 C CA . ILE A 1 213 ? 11.177 16.206 30.621 1.00 53.41 213 ILE A CA 1
ATOM 1599 C C . ILE A 1 213 ? 10.998 16.998 29.322 1.00 53.41 213 ILE A C 1
ATOM 1601 O O . ILE A 1 213 ? 9.994 16.838 28.630 1.00 53.41 213 ILE A O 1
ATOM 1605 N N . THR A 1 214 ? 11.969 17.844 28.986 1.00 52.75 214 THR A N 1
ATOM 1606 C CA . THR A 1 214 ? 11.979 18.615 27.735 1.00 52.75 214 THR A CA 1
ATOM 1607 C C . THR A 1 214 ? 12.739 17.842 26.661 1.00 52.75 214 THR A C 1
ATOM 1609 O O . THR A 1 214 ? 13.954 17.685 26.752 1.00 52.75 214 THR A O 1
ATOM 1612 N N . THR A 1 215 ? 12.044 17.372 25.627 1.00 48.53 215 THR A N 1
ATOM 1613 C CA . THR A 1 215 ? 12.666 16.795 24.426 1.00 48.53 215 THR A CA 1
ATOM 1614 C C . THR A 1 215 ? 12.930 17.890 23.396 1.00 48.53 215 THR A C 1
ATOM 1616 O O . THR A 1 215 ? 12.000 18.563 22.951 1.00 48.53 215 THR A O 1
ATOM 1619 N N . THR A 1 216 ? 14.190 18.074 23.009 1.00 43.97 216 THR A N 1
ATOM 1620 C CA . THR A 1 216 ? 14.605 18.981 21.932 1.00 43.97 216 THR A CA 1
ATOM 1621 C C . THR A 1 216 ? 14.278 18.388 20.554 1.00 43.97 216 THR A C 1
ATOM 1623 O O . THR A 1 216 ? 14.604 17.226 20.304 1.00 43.97 216 THR A O 1
ATOM 1626 N N . PRO A 1 217 ? 13.654 19.152 19.638 1.00 50.16 217 PRO A N 1
ATOM 1627 C CA . PRO A 1 217 ? 13.368 18.685 18.284 1.00 50.16 217 PRO A CA 1
ATOM 1628 C C . PRO A 1 217 ? 14.642 18.641 17.429 1.00 50.16 217 PRO A C 1
ATOM 1630 O O . PRO A 1 217 ? 15.456 19.567 17.450 1.00 50.16 217 PRO A O 1
ATOM 1633 N N . SER A 1 218 ? 14.803 17.567 16.657 1.00 44.34 218 SER A N 1
ATOM 1634 C CA . SER A 1 218 ? 15.831 17.443 15.625 1.00 44.34 218 SER A CA 1
ATOM 1635 C C . SER A 1 218 ? 15.384 18.152 14.343 1.00 44.34 218 SER A C 1
ATOM 1637 O O . SER A 1 218 ? 14.309 17.882 13.811 1.00 44.34 218 SER A O 1
ATOM 1639 N N . TYR A 1 219 ? 16.219 19.061 13.839 1.00 48.44 219 TYR A N 1
ATOM 1640 C CA . TYR A 1 219 ? 16.010 19.730 12.556 1.00 48.44 219 TYR A CA 1
ATOM 1641 C C . TYR A 1 219 ? 16.643 18.905 11.431 1.00 48.44 219 TYR A C 1
ATOM 1643 O O . TYR A 1 219 ? 17.828 18.577 11.492 1.00 48.44 219 TYR A O 1
ATOM 1651 N N . TYR A 1 220 ? 15.852 18.583 10.408 1.00 44.94 220 TYR A N 1
ATOM 1652 C CA . TYR A 1 220 ? 16.334 18.002 9.158 1.00 44.94 220 TYR A CA 1
ATOM 1653 C C . TYR A 1 220 ? 16.684 19.124 8.180 1.00 44.94 220 TYR A C 1
ATOM 1655 O O . TYR A 1 220 ? 15.888 20.036 7.961 1.00 44.94 220 TYR A O 1
ATOM 1663 N N . THR A 1 221 ? 17.875 19.055 7.593 1.00 47.97 221 THR A N 1
ATOM 1664 C CA . THR A 1 221 ? 18.307 19.951 6.518 1.00 47.97 221 THR A CA 1
ATOM 1665 C C . THR A 1 221 ? 17.762 19.413 5.197 1.00 47.97 221 THR A C 1
ATOM 1667 O O . THR A 1 221 ? 18.228 18.382 4.709 1.00 47.97 221 THR A O 1
ATOM 1670 N N . GLU A 1 222 ? 16.756 20.073 4.626 1.00 43.59 222 GLU A N 1
ATOM 1671 C CA . GLU A 1 222 ? 16.253 19.731 3.294 1.00 43.59 222 GLU A CA 1
ATOM 1672 C C . GLU A 1 222 ? 17.316 20.046 2.231 1.00 43.59 222 GLU A C 1
ATOM 1674 O O . GLU A 1 222 ? 17.915 21.122 2.212 1.00 43.59 222 GLU A O 1
ATOM 1679 N N . THR A 1 223 ? 17.573 19.081 1.349 1.00 52.78 223 THR A N 1
ATOM 1680 C CA . THR A 1 223 ? 18.402 19.272 0.154 1.00 52.78 223 THR A CA 1
ATOM 1681 C C . THR A 1 223 ? 17.520 19.837 -0.964 1.00 52.78 223 THR A C 1
ATOM 1683 O O . THR A 1 223 ? 16.418 19.322 -1.169 1.00 52.78 223 THR A O 1
ATOM 1686 N N . PRO A 1 224 ? 17.953 20.887 -1.689 1.00 51.19 224 PRO A N 1
ATOM 1687 C CA . PRO A 1 224 ? 17.118 21.535 -2.694 1.00 51.19 224 PRO A CA 1
ATOM 1688 C C . PRO A 1 224 ? 16.786 20.567 -3.830 1.00 51.19 224 PRO A C 1
ATOM 1690 O O . PRO A 1 224 ? 17.643 19.841 -4.342 1.00 51.19 224 PRO A O 1
ATOM 1693 N N . SER A 1 225 ? 15.509 20.544 -4.204 1.00 56.09 225 SER A N 1
ATOM 1694 C CA . SER A 1 225 ? 14.996 19.640 -5.226 1.00 56.09 225 SER A CA 1
ATOM 1695 C C . SER A 1 225 ? 15.563 19.972 -6.614 1.00 56.09 225 SER A C 1
ATOM 1697 O O . SER A 1 225 ? 15.787 21.129 -6.968 1.00 56.09 225 SER A O 1
ATOM 1699 N N . PHE A 1 226 ? 15.741 18.936 -7.438 1.00 51.81 226 PHE A N 1
ATOM 1700 C CA . PHE A 1 226 ? 16.253 18.973 -8.820 1.00 51.81 226 PHE A CA 1
ATOM 1701 C C . PHE A 1 226 ? 15.537 19.979 -9.756 1.00 51.81 226 PHE A C 1
ATOM 1703 O O . PHE A 1 226 ? 16.034 20.309 -10.833 1.00 51.81 226 PHE A O 1
ATOM 1710 N N . ILE A 1 227 ? 14.373 20.493 -9.354 1.00 54.81 227 ILE A N 1
ATOM 1711 C CA . ILE A 1 227 ? 13.582 21.466 -10.111 1.00 54.81 227 ILE A CA 1
ATOM 1712 C C . ILE A 1 227 ? 14.248 22.854 -10.109 1.00 54.81 227 ILE A C 1
ATOM 1714 O O . ILE A 1 227 ? 14.225 23.540 -11.132 1.00 54.81 227 ILE A O 1
ATOM 1718 N N . GLU A 1 228 ? 14.916 23.254 -9.022 1.00 52.47 228 GLU A N 1
ATOM 1719 C CA . GLU A 1 228 ? 15.512 24.596 -8.918 1.00 52.47 228 GLU A CA 1
ATOM 1720 C C . GLU A 1 228 ? 16.754 24.765 -9.810 1.00 52.47 228 GLU A C 1
ATOM 1722 O O . GLU A 1 228 ? 16.961 25.828 -10.397 1.00 52.47 228 GLU A O 1
ATOM 1727 N N . ALA A 1 229 ? 17.535 23.700 -10.011 1.00 54.91 229 ALA A N 1
ATOM 1728 C CA . ALA 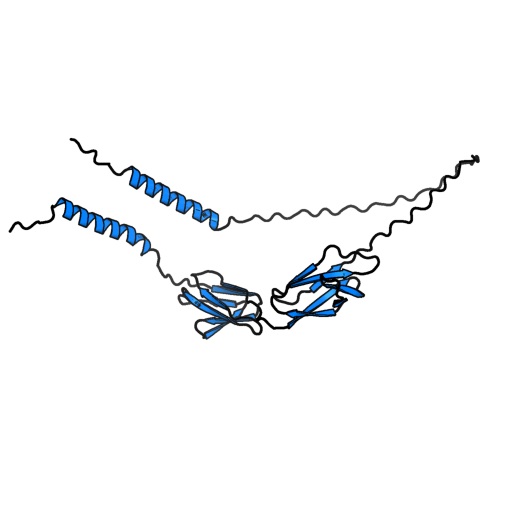A 1 229 ? 18.725 23.737 -10.864 1.00 54.91 229 ALA A CA 1
ATOM 1729 C C . ALA A 1 229 ? 18.389 23.905 -12.361 1.00 54.91 229 ALA A C 1
ATOM 1731 O O . ALA A 1 229 ? 19.142 24.535 -13.106 1.00 54.91 229 ALA A O 1
ATOM 1732 N N . ASN A 1 230 ? 17.240 23.390 -12.809 1.00 56.44 230 ASN A N 1
ATOM 1733 C CA . ASN A 1 230 ? 16.855 23.413 -14.223 1.00 56.44 230 ASN A CA 1
ATOM 1734 C C . ASN A 1 230 ? 16.247 24.754 -14.673 1.00 56.44 230 ASN A C 1
ATOM 1736 O O . ASN A 1 230 ? 16.359 25.121 -15.844 1.00 56.44 230 ASN A O 1
ATOM 1740 N N . MET A 1 231 ? 15.672 25.534 -13.753 1.00 64.69 231 MET A N 1
ATOM 1741 C CA . MET A 1 231 ? 15.105 26.853 -14.069 1.00 64.69 231 MET A CA 1
ATOM 1742 C C . MET A 1 231 ? 16.175 27.891 -14.448 1.00 64.69 231 MET A C 1
ATOM 1744 O O . MET A 1 231 ? 15.950 28.730 -15.327 1.00 64.69 231 MET A O 1
ATOM 1748 N N . LEU A 1 232 ? 17.372 27.808 -13.857 1.00 71.56 232 LEU A N 1
ATOM 1749 C CA . LEU A 1 232 ? 18.486 28.702 -14.194 1.00 71.56 232 LEU A CA 1
ATOM 1750 C C . LEU A 1 232 ? 18.949 28.504 -15.649 1.00 71.56 232 LEU A C 1
ATOM 1752 O O . LEU A 1 232 ? 19.210 29.471 -16.365 1.00 71.56 232 LEU A O 1
ATOM 1756 N N . TYR A 1 233 ? 18.993 27.251 -16.106 1.00 69.94 233 TYR A N 1
ATOM 1757 C CA . TYR A 1 233 ? 19.471 26.898 -17.441 1.00 69.94 233 TYR A CA 1
ATOM 1758 C C . TYR A 1 233 ? 18.537 27.403 -18.553 1.00 69.94 233 TYR A C 1
ATOM 1760 O O . TYR A 1 233 ? 18.996 27.990 -19.534 1.00 69.94 233 TYR A O 1
ATOM 1768 N N . ILE A 1 234 ? 17.219 27.264 -18.367 1.00 71.31 234 ILE A N 1
ATOM 1769 C CA . ILE A 1 234 ? 16.213 27.766 -19.320 1.00 71.31 234 ILE A CA 1
ATOM 1770 C C . ILE A 1 234 ? 16.308 29.293 -19.460 1.00 71.31 234 ILE A C 1
ATOM 1772 O O . ILE A 1 234 ? 16.233 29.828 -20.568 1.00 71.31 234 ILE A O 1
ATOM 1776 N N . THR A 1 235 ? 16.543 29.996 -18.350 1.00 77.56 235 THR A N 1
ATOM 1777 C CA . THR A 1 235 ? 16.643 31.462 -18.337 1.00 77.56 235 THR A CA 1
ATOM 1778 C C . THR A 1 235 ? 17.828 31.961 -19.174 1.00 77.56 235 THR A C 1
ATOM 1780 O O . THR A 1 235 ? 17.693 32.925 -19.929 1.00 77.56 235 THR A O 1
ATOM 1783 N N . ILE A 1 236 ? 18.973 31.271 -19.119 1.00 76.81 236 ILE A N 1
ATOM 1784 C CA . ILE A 1 236 ? 20.174 31.629 -19.893 1.00 76.81 236 ILE A CA 1
ATOM 1785 C C . ILE A 1 236 ? 19.932 31.482 -21.404 1.00 76.81 236 ILE A C 1
ATOM 1787 O O . ILE A 1 236 ? 20.315 32.364 -22.175 1.00 76.81 236 ILE A O 1
ATOM 1791 N N . ILE A 1 237 ? 19.250 30.416 -21.837 1.00 78.00 237 ILE A N 1
ATOM 1792 C CA . ILE A 1 237 ? 18.960 30.177 -23.262 1.00 78.00 237 ILE A CA 1
ATOM 1793 C C . ILE A 1 237 ? 18.068 31.284 -23.839 1.00 78.00 237 ILE A C 1
ATOM 1795 O O . ILE A 1 237 ? 18.328 31.780 -24.938 1.00 78.00 237 ILE A O 1
ATOM 1799 N N . ILE A 1 238 ? 17.049 31.713 -23.089 1.00 84.31 238 ILE A N 1
ATOM 1800 C CA . ILE A 1 238 ? 16.133 32.777 -23.523 1.00 84.31 238 ILE A CA 1
ATOM 1801 C C . ILE A 1 238 ? 16.885 34.102 -23.709 1.00 84.31 238 ILE A C 1
ATOM 1803 O O . ILE A 1 238 ? 16.703 34.774 -24.725 1.00 84.31 238 ILE A O 1
ATOM 1807 N N . ILE A 1 239 ? 17.771 34.458 -22.772 1.00 84.38 239 ILE A N 1
ATOM 1808 C CA . ILE A 1 239 ? 18.559 35.699 -22.848 1.00 84.38 239 ILE A CA 1
ATOM 1809 C C . ILE A 1 239 ? 19.451 35.703 -24.095 1.00 84.38 239 ILE A C 1
ATOM 1811 O O . ILE A 1 239 ? 19.487 36.696 -24.824 1.00 84.38 239 ILE A O 1
ATOM 1815 N N . ILE A 1 240 ? 20.126 34.586 -24.383 1.00 82.12 240 ILE A N 1
ATOM 1816 C CA . ILE A 1 240 ? 20.981 34.460 -25.572 1.00 82.12 240 ILE A CA 1
ATOM 1817 C C . ILE A 1 240 ? 20.152 34.617 -26.855 1.00 82.12 240 ILE A C 1
ATOM 1819 O O . ILE A 1 240 ? 20.554 35.354 -27.756 1.00 82.12 240 ILE A O 1
ATOM 1823 N N . GLY A 1 241 ? 18.969 33.997 -26.923 1.00 83.69 241 GLY A N 1
ATOM 1824 C CA . GLY A 1 241 ? 18.064 34.134 -28.067 1.00 83.69 241 GLY A CA 1
ATOM 1825 C C . GLY A 1 241 ? 17.641 35.585 -28.326 1.00 83.69 241 GLY A C 1
ATOM 1826 O O . GLY A 1 241 ? 17.677 36.047 -29.467 1.00 83.69 241 GLY A O 1
ATOM 1827 N N . ILE A 1 242 ? 17.310 36.335 -27.270 1.00 83.56 242 ILE A N 1
ATOM 1828 C CA . ILE A 1 242 ? 16.904 37.745 -27.379 1.00 83.56 242 ILE A CA 1
ATOM 1829 C C . ILE A 1 242 ? 18.060 38.621 -27.877 1.00 83.56 242 ILE A C 1
ATOM 1831 O O . ILE A 1 242 ? 17.848 39.472 -28.742 1.00 83.56 242 ILE A O 1
ATOM 1835 N N . ILE A 1 243 ? 19.284 38.403 -27.384 1.00 83.38 243 ILE A N 1
ATOM 1836 C CA . ILE A 1 243 ? 20.466 39.165 -27.820 1.00 83.38 243 ILE A CA 1
ATOM 1837 C C . ILE A 1 243 ? 20.728 38.951 -29.316 1.00 83.38 243 ILE A C 1
ATOM 1839 O O . ILE A 1 243 ? 20.988 39.912 -30.041 1.00 83.38 243 ILE A O 1
ATOM 1843 N N . ILE A 1 244 ? 20.609 37.711 -29.797 1.00 79.06 244 ILE A N 1
ATOM 1844 C CA . ILE A 1 244 ? 20.827 37.378 -31.211 1.00 79.06 244 ILE A CA 1
ATOM 1845 C C . ILE A 1 244 ? 19.789 38.069 -32.106 1.00 79.06 244 ILE A C 1
ATOM 1847 O O . ILE A 1 244 ? 20.149 38.625 -33.143 1.00 79.06 244 ILE A O 1
ATOM 1851 N N . ILE A 1 245 ? 18.518 38.086 -31.693 1.00 80.38 245 ILE A N 1
ATOM 1852 C CA . ILE A 1 245 ? 17.444 38.753 -32.444 1.00 80.38 245 ILE A CA 1
ATOM 1853 C C . ILE A 1 245 ? 17.621 40.279 -32.418 1.00 80.38 245 ILE A C 1
ATOM 1855 O O . ILE A 1 245 ? 17.424 40.940 -33.437 1.00 80.38 245 ILE A O 1
ATOM 1859 N N . GLY A 1 246 ? 18.023 40.850 -31.279 1.00 76.25 246 GLY A N 1
ATOM 1860 C CA . GLY A 1 246 ? 18.207 42.295 -31.119 1.00 76.25 246 GLY A CA 1
ATOM 1861 C C . GLY A 1 246 ? 19.394 42.869 -31.899 1.00 76.25 246 GLY A C 1
ATOM 1862 O O . GLY A 1 246 ? 19.349 44.024 -32.320 1.00 76.25 246 GLY A O 1
ATOM 1863 N N . LEU A 1 247 ? 20.441 42.073 -32.134 1.00 78.44 247 LEU A N 1
ATOM 1864 C CA . LEU A 1 247 ? 21.627 42.493 -32.888 1.00 78.44 247 LEU A CA 1
ATOM 1865 C C . LEU A 1 247 ? 21.468 42.375 -34.409 1.00 78.44 247 LEU A C 1
ATOM 1867 O O . LEU A 1 247 ? 22.395 42.718 -35.145 1.00 78.44 247 LEU A O 1
ATOM 1871 N N . TRP A 1 248 ? 20.317 41.915 -34.908 1.00 69.62 248 TRP A N 1
ATOM 1872 C CA . TRP A 1 248 ? 20.098 41.804 -36.344 1.00 69.62 248 TRP A CA 1
ATOM 1873 C C . TRP A 1 248 ? 19.928 43.195 -36.976 1.00 69.62 248 TRP A C 1
ATOM 1875 O O . TRP A 1 248 ? 18.967 43.907 -36.665 1.00 69.62 248 TRP A O 1
ATOM 1885 N N . PRO A 1 249 ? 20.845 43.624 -37.868 1.00 66.88 249 PRO A N 1
ATOM 1886 C CA . PRO A 1 249 ? 20.786 44.953 -38.448 1.00 66.88 249 PRO A CA 1
ATOM 1887 C C . PRO A 1 249 ? 19.572 45.035 -39.368 1.00 66.88 249 PRO A C 1
ATOM 1889 O O . PRO A 1 249 ? 19.551 44.477 -40.468 1.00 66.88 249 PRO A O 1
ATOM 1892 N N . THR A 1 250 ? 18.547 45.759 -38.927 1.00 65.81 250 THR A N 1
ATOM 1893 C CA . THR A 1 250 ? 17.428 46.107 -39.795 1.00 65.81 250 THR A CA 1
ATOM 1894 C C . THR A 1 250 ? 17.981 46.971 -40.924 1.00 65.81 250 THR A C 1
ATOM 1896 O O . THR A 1 250 ? 18.448 48.093 -40.714 1.00 65.81 250 THR A O 1
ATOM 1899 N N . LYS A 1 251 ? 17.994 46.428 -42.148 1.00 63.75 251 LYS A N 1
ATOM 1900 C CA . LYS A 1 251 ? 18.331 47.186 -43.358 1.00 63.75 251 LYS A CA 1
ATOM 1901 C C . LYS A 1 251 ? 17.287 48.287 -43.528 1.00 63.75 251 LYS A C 1
ATOM 1903 O O . LYS A 1 251 ? 16.262 48.108 -44.179 1.00 63.75 251 LYS A O 1
ATOM 1908 N N . LYS A 1 252 ? 17.551 49.440 -42.921 1.00 63.34 252 LYS A N 1
ATOM 1909 C CA . LYS A 1 252 ? 16.782 50.660 -43.123 1.00 63.34 252 LYS A CA 1
ATOM 1910 C C . LYS A 1 252 ? 17.079 51.129 -44.542 1.00 63.34 252 LYS A C 1
ATOM 1912 O O . LYS A 1 252 ? 18.163 51.639 -44.822 1.00 63.34 252 LYS A O 1
ATOM 1917 N N . GLY A 1 253 ? 16.146 50.857 -45.451 1.00 62.88 253 GLY A N 1
ATOM 1918 C CA . GLY A 1 253 ? 16.243 51.258 -46.847 1.00 62.88 253 GLY A CA 1
ATOM 1919 C C . GLY A 1 253 ? 16.494 52.760 -46.952 1.00 62.88 253 GLY A C 1
ATOM 1920 O O . GLY A 1 253 ? 15.685 53.561 -46.484 1.00 62.88 253 GLY A O 1
ATOM 1921 N N . ARG A 1 254 ? 17.625 53.133 -47.559 1.00 56.62 254 ARG A N 1
ATOM 1922 C CA . ARG A 1 254 ? 17.791 54.465 -48.140 1.00 56.62 254 ARG A CA 1
ATOM 1923 C C . ARG A 1 254 ? 16.885 54.523 -49.366 1.00 56.62 254 ARG A C 1
ATOM 1925 O O . ARG A 1 254 ? 17.085 53.745 -50.297 1.00 56.62 254 ARG A O 1
ATOM 1932 N N . LYS A 1 255 ? 15.862 55.374 -49.292 1.00 62.47 255 LYS A N 1
ATOM 1933 C CA . LYS A 1 255 ? 15.203 55.929 -50.475 1.00 62.47 255 LYS A CA 1
ATOM 1934 C C . LYS A 1 255 ? 16.145 56.913 -51.154 1.00 62.47 255 LYS A C 1
ATOM 1936 O O . LYS A 1 255 ? 16.945 57.531 -50.413 1.00 62.47 255 LYS A O 1
#

Foldseek 3Di:
DDDPDPDVVRVVVVVVVCVVVVVVVPVVVVPPPPPVPFDWAFAAEVVFQWFKAWPNHTDDGPRDIDGDPGRQAQIWIWTHDPQWDIDIDGDDPPHHHYYYTFGDWPDWDWAFEAEVVWQKWKAWPVRHTPDTPGDIDTDTGQDKTWMDIDDPQWDQPDIDIDGPSDDHDYDYGYIDGDPDPPPPPPPPPDDDDDDDDDDDDDDDDDDDDDDDDDDDDDDDDDDDDPVVVVVVVVVVVVVVVVVVVVPPDDPPDDD

Secondary structure (DSSP, 8-state):
----PPPHHHHHHHHHHHHHHHHHHSSSSSS-------EEEEEEEESS--EEEETTEEEEESSEEEEESS--TTPEEEEE-TTB--EEEE--TTPPEEEEPPBPTT-EEEEEEEEESS--EEEETTS-EEEESSEEEEEETT-EEEEEEEBTTEE--S-EEEE-SSS--EEEEEPEEP-PPPP---------PPPP------PPPPPPPPPP--PPPPPP-PPPPHHHHHHHHHHHHHHHHHHHHHTS-------

Sequence (255 aa):
MRKNGLSDIEKGLMIVGIIVLGVIALPYLSGLTTGAIYGTIPINSNPIGASVTMEGNYLCTTPCSYFSATDMYGKRLTFSKSGFVSQDYVMFSGSAVGVTLVPESGMNYNVLIQSYPSGVSVFDMYDSRLGVTPFSQGIVAGQSMDVYFSKNGYDCGSPRTIAYNSGTVSIICNFIPISTPVPTQPVYTVQPTYPTYTPTYTVQPTYVQPTPITTTPSYYTETPSFIEANMLYITIIIIIGIIIIGLWPTKKGRK